Protein AF-A0A0F8Z8B2-F1 (afdb_monomer_lite)

Secondary structure (DSSP, 8-state):
-HHHHHHHHHHHHHHHHHHTSSS-TT--HHHHHTTS-EEEEETTEEEEE---HHHHHHHHHHHHHHHTTPPP---HHHHHHHHHHHHHHSTTTTHHHHHHHHHHHHHHHS-HHHHHHHHHHHHHHHHTT--HHHHHHHHHHHHHTSHHHHHHHHHHHHHHHHHHTHHHH-S------------------PPPP------------PPP-----PPPP--------------------------------PPPTHHHHHHHHHHHHHHHHHHHHHHHHHHHHHHHHHHHHHHHHHS-HHHHHHHHHHHH-SPPP------GGGGS-HHHHHHHHHHHHHSS--HHHHS-GGG-

Organism: NCBI:txid412755

Sequence (352 aa):
VFRNNMTLAGADAFQIAIALAPTPKWVPAALVNSGLVRTARISGKIVIVGLSEGGEEVYQDLIQRRARGEEFQFDPVSKEVFALGFIMGGGMGLGGDIVSSIVTRSRDKMSSEFKRQFDADVARFKEEGFNQSESELRALDEIAQTSEGAEIVKEAVEETKAEVTPLAEEVPAEEVIPVPAEEVTLPAVEPIPEITVEPVEGVVPTEPVIVPEVPEPIVQQPISEPVPNITQQANDDSIVNVVREDAVLAVPEDTVQKLTGLIEQAVPIREVQEGLKHEELVRRSGRASAILQTTEGREAFARSKSALRGELPKADFAPPELQMTDLEIKGLFNQIKDSNLQFFQKLNTAEA

Radius of gyration: 34.29 Å; chains: 1; bounding box: 107×58×94 Å

Foldseek 3Di:
DVVVVLLLLLLVLVVVVQLPDDQDPPDPVVCCVVVQWPFFQDPNGTHIDHQFPLNVVLVVVCVVCVVVVHPDDCDPVSVVSSLVRCLVRVPDDDSVVLLVQLLVQLLVPDDPVLVVQLVVQLVVVVVVPDDNSRSSVVSLVVLCVDPVSVVSSVVSNVVSVVVVVVSRVPPPPPPPPPPPPPVCPPPPPDPDPDPPDDDPPDPDDDPDDPDPDDPDPPPPDPPPDDDPDPDDDDDDPDDDPPVPPPPVPQQPPCLVVLVVVLVVVCVVQVVVQVVQQVVQQSVLSNVLSVLSVPDDDPVSNVVSVVSNDDDGDHRDDDPSVVVDDPVSVVNVLVCLVPDPDDPCVSDPPVVD

Structure (mmCIF, N/CA/C/O backbone):
data_AF-A0A0F8Z8B2-F1
#
_entry.id   AF-A0A0F8Z8B2-F1
#
loop_
_atom_site.group_PDB
_atom_site.id
_atom_site.type_symbol
_atom_site.label_atom_id
_atom_site.label_alt_id
_atom_site.label_comp_id
_atom_site.label_asym_id
_atom_site.label_entity_id
_atom_site.label_seq_id
_atom_site.pdbx_PDB_ins_code
_atom_site.Cartn_x
_atom_site.Cartn_y
_atom_site.Cartn_z
_atom_site.occupancy
_atom_site.B_iso_or_equiv
_atom_site.auth_seq_id
_atom_site.auth_comp_id
_atom_site.auth_asym_id
_atom_site.auth_atom_id
_atom_site.pdbx_PDB_model_num
ATOM 1 N N . VAL A 1 1 ? 15.207 22.295 -18.981 1.00 39.34 1 VAL A N 1
ATOM 2 C CA . VAL A 1 1 ? 14.053 21.495 -18.504 1.00 39.34 1 VAL A CA 1
ATOM 3 C C . VAL A 1 1 ? 14.045 20.109 -19.143 1.00 39.34 1 VAL A C 1
ATOM 5 O O . VAL A 1 1 ? 14.482 19.190 -18.480 1.00 39.34 1 VAL A O 1
ATOM 8 N N . PHE A 1 2 ? 13.724 19.942 -20.435 1.00 34.47 2 PHE A N 1
ATOM 9 C CA . PHE A 1 2 ? 13.677 18.616 -21.094 1.00 34.47 2 PHE A CA 1
ATOM 10 C C . PHE A 1 2 ? 14.973 17.780 -20.985 1.00 34.47 2 PHE A C 1
ATOM 12 O O . PHE A 1 2 ? 14.914 16.618 -20.605 1.00 34.47 2 PHE A O 1
ATOM 19 N N . ARG A 1 3 ? 16.152 18.374 -21.238 1.00 37.94 3 ARG A N 1
ATOM 20 C CA . ARG A 1 3 ? 17.448 17.680 -21.077 1.00 37.94 3 ARG A CA 1
ATOM 21 C C . ARG A 1 3 ? 17.766 17.284 -19.631 1.00 37.94 3 ARG A C 1
ATOM 23 O O . ARG A 1 3 ? 18.375 16.247 -19.448 1.00 37.94 3 ARG A O 1
ATOM 30 N N . ASN A 1 4 ? 17.323 18.059 -18.639 1.00 43.00 4 ASN A N 1
ATOM 31 C CA . ASN A 1 4 ? 17.575 17.768 -17.221 1.00 43.00 4 ASN A CA 1
ATOM 32 C C . ASN A 1 4 ? 16.566 16.749 -16.662 1.00 43.00 4 ASN A C 1
ATOM 34 O O . ASN A 1 4 ? 16.934 15.919 -15.843 1.00 43.00 4 ASN A O 1
ATOM 38 N N . ASN A 1 5 ? 15.323 16.755 -17.161 1.00 41.38 5 ASN A N 1
ATOM 39 C CA . ASN A 1 5 ? 14.326 15.729 -16.839 1.00 41.38 5 ASN A CA 1
ATOM 40 C C . ASN A 1 5 ? 14.682 14.366 -17.463 1.00 41.38 5 ASN A C 1
ATOM 42 O O . ASN A 1 5 ? 14.348 13.326 -16.910 1.00 41.38 5 ASN A O 1
ATOM 46 N N . MET A 1 6 ? 15.397 14.358 -18.593 1.00 41.59 6 MET A N 1
ATOM 47 C CA . MET A 1 6 ? 15.929 13.131 -19.199 1.00 41.59 6 MET A CA 1
ATOM 48 C C . MET A 1 6 ? 17.074 12.506 -18.390 1.00 41.59 6 MET A C 1
ATOM 50 O O . MET A 1 6 ? 17.228 11.288 -18.409 1.00 41.59 6 MET A O 1
ATOM 54 N N . THR A 1 7 ? 17.853 13.311 -17.665 1.00 42.91 7 THR A N 1
ATOM 55 C CA . THR A 1 7 ? 18.922 12.819 -16.786 1.00 42.91 7 THR A CA 1
ATOM 56 C C . THR A 1 7 ? 18.378 12.119 -15.532 1.00 42.91 7 THR A C 1
ATOM 58 O O . THR A 1 7 ? 19.018 11.200 -15.034 1.00 42.91 7 THR A O 1
ATOM 61 N N . LEU A 1 8 ? 17.183 12.506 -15.064 1.00 42.09 8 LEU A N 1
ATOM 62 C CA . LEU A 1 8 ? 16.477 11.893 -13.927 1.00 42.09 8 LEU A CA 1
ATOM 63 C C . LEU A 1 8 ? 15.911 10.507 -14.257 1.00 42.09 8 LEU A C 1
ATOM 65 O O . LEU A 1 8 ? 16.204 9.542 -13.563 1.00 42.09 8 LEU A O 1
ATOM 69 N N . ALA A 1 9 ? 15.227 10.367 -15.398 1.00 40.91 9 ALA A N 1
ATOM 70 C CA . ALA A 1 9 ? 14.634 9.090 -15.812 1.00 40.91 9 ALA A CA 1
ATOM 71 C C . ALA A 1 9 ? 15.668 7.963 -16.047 1.00 40.91 9 ALA A C 1
ATOM 73 O O . ALA A 1 9 ? 15.332 6.780 -16.000 1.00 40.91 9 ALA A O 1
ATOM 74 N N . GLY A 1 10 ? 16.930 8.313 -16.331 1.00 42.34 10 GLY A N 1
ATOM 75 C CA . GLY A 1 10 ? 18.046 7.360 -16.391 1.00 42.34 10 GLY A CA 1
ATOM 76 C C . GLY A 1 10 ? 18.675 7.047 -15.025 1.00 42.34 10 GLY A C 1
ATOM 77 O O . GLY A 1 10 ? 19.296 5.994 -14.872 1.00 42.34 10 GLY A O 1
ATOM 78 N N . ALA A 1 11 ? 18.508 7.933 -14.037 1.00 44.28 11 ALA A N 1
ATOM 79 C CA . ALA A 1 11 ? 19.038 7.781 -12.685 1.00 44.28 11 ALA A CA 1
ATOM 80 C C . ALA A 1 11 ? 18.214 6.785 -11.848 1.00 44.28 11 ALA A C 1
ATOM 82 O O . ALA A 1 11 ? 18.814 5.980 -11.140 1.00 44.28 11 ALA A O 1
ATOM 83 N N . ASP A 1 12 ? 16.887 6.746 -12.003 1.00 36.62 12 ASP A N 1
ATOM 84 C CA . ASP A 1 12 ? 15.986 5.840 -11.262 1.00 36.62 12 ASP A CA 1
ATOM 85 C C . ASP A 1 12 ? 16.367 4.363 -11.374 1.00 36.62 12 ASP A C 1
ATOM 87 O O . ASP A 1 12 ? 16.496 3.638 -10.386 1.00 36.62 12 ASP A O 1
ATOM 91 N N . ALA A 1 13 ? 16.617 3.891 -12.593 1.00 36.50 13 ALA A N 1
ATOM 92 C CA . ALA A 1 13 ? 16.923 2.484 -12.791 1.00 36.50 13 ALA A CA 1
ATOM 93 C C . ALA A 1 13 ? 18.348 2.099 -12.349 1.00 36.50 13 ALA A C 1
ATOM 95 O O . ALA A 1 13 ? 18.618 0.926 -12.087 1.00 36.50 13 ALA A O 1
ATOM 96 N N . PHE A 1 14 ? 19.255 3.074 -12.233 1.00 38.44 14 PHE A N 1
ATOM 97 C CA . PHE A 1 14 ? 20.571 2.884 -11.622 1.00 38.44 14 PHE A CA 1
ATOM 98 C C . PHE A 1 14 ? 20.495 2.900 -10.094 1.00 38.44 14 PHE A C 1
ATOM 100 O O . PHE A 1 14 ? 21.207 2.130 -9.457 1.00 38.44 14 PHE A O 1
ATOM 107 N N . GLN A 1 15 ? 19.620 3.716 -9.501 1.00 40.25 15 GLN A N 1
ATOM 108 C CA . GLN A 1 15 ? 19.412 3.772 -8.052 1.00 40.25 15 GLN A CA 1
ATOM 109 C C . GLN A 1 15 ? 18.825 2.468 -7.503 1.00 40.25 15 GLN A C 1
ATOM 111 O O . GLN A 1 15 ? 19.309 1.978 -6.486 1.00 40.25 15 GLN A O 1
ATOM 116 N N . ILE A 1 16 ? 17.888 1.840 -8.221 1.00 38.22 16 ILE A N 1
ATOM 117 C CA . ILE A 1 16 ? 17.359 0.510 -7.868 1.00 38.22 16 ILE A CA 1
ATOM 118 C C . ILE A 1 16 ? 18.464 -0.563 -7.942 1.00 38.22 16 ILE A C 1
ATOM 120 O O . ILE A 1 16 ? 18.580 -1.403 -7.052 1.00 38.22 16 ILE A O 1
ATOM 124 N N . ALA A 1 17 ? 19.325 -0.518 -8.966 1.00 37.44 17 ALA A N 1
ATOM 125 C CA . ALA A 1 17 ? 20.446 -1.455 -9.115 1.00 37.44 17 ALA A CA 1
ATOM 126 C C . ALA A 1 17 ? 21.550 -1.252 -8.057 1.00 37.44 17 ALA A C 1
ATOM 128 O O . ALA A 1 17 ? 22.222 -2.201 -7.653 1.00 37.44 17 ALA A O 1
ATOM 129 N N . ILE A 1 18 ? 21.733 -0.014 -7.601 1.00 40.66 18 ILE A N 1
ATOM 130 C CA . ILE A 1 18 ? 22.706 0.383 -6.584 1.00 40.66 18 ILE A CA 1
ATOM 131 C C . ILE A 1 18 ? 22.219 0.055 -5.165 1.00 40.66 18 ILE A C 1
ATOM 133 O O . ILE A 1 18 ? 23.016 -0.401 -4.347 1.00 40.66 18 ILE A O 1
ATOM 137 N N . ALA A 1 19 ? 20.926 0.236 -4.881 1.00 44.97 19 ALA A N 1
ATOM 138 C CA . ALA A 1 19 ? 20.317 -0.074 -3.588 1.00 44.97 19 ALA A CA 1
ATOM 139 C C . ALA A 1 19 ? 20.361 -1.578 -3.245 1.00 44.97 19 ALA A C 1
ATOM 141 O O . ALA A 1 19 ? 20.272 -1.943 -2.075 1.00 44.97 19 ALA A O 1
ATOM 142 N N . LEU A 1 20 ? 20.537 -2.447 -4.250 1.00 38.78 20 LEU A N 1
ATOM 143 C CA . LEU A 1 20 ? 20.514 -3.909 -4.114 1.00 38.78 20 LEU A CA 1
ATOM 144 C C . LEU A 1 20 ? 21.893 -4.594 -4.254 1.00 38.78 20 LEU A C 1
ATOM 146 O O . LEU A 1 20 ? 21.977 -5.814 -4.109 1.00 38.78 20 LEU A O 1
ATOM 150 N N . ALA A 1 21 ? 22.983 -3.860 -4.519 1.00 33.84 21 ALA A N 1
ATOM 151 C CA . ALA A 1 21 ? 24.318 -4.440 -4.719 1.00 33.84 21 ALA A CA 1
ATOM 152 C C . ALA A 1 21 ? 25.242 -4.252 -3.492 1.00 33.84 21 ALA A C 1
ATOM 154 O O . ALA A 1 21 ? 25.353 -3.139 -2.975 1.00 33.84 21 ALA A O 1
ATOM 155 N N . PRO A 1 22 ? 25.979 -5.287 -3.033 1.00 36.66 22 PRO A N 1
ATOM 156 C CA . PRO A 1 22 ? 26.975 -5.127 -1.974 1.00 36.66 22 PRO A CA 1
ATOM 157 C C . PRO A 1 22 ? 28.123 -4.218 -2.453 1.00 36.66 22 PRO A C 1
ATOM 159 O O . PRO A 1 22 ? 28.846 -4.567 -3.384 1.00 36.66 22 PRO A O 1
ATOM 162 N N . THR A 1 23 ? 28.217 -3.031 -1.839 1.00 49.66 23 THR A N 1
ATOM 163 C CA . THR A 1 23 ? 29.206 -1.940 -2.023 1.00 49.66 23 THR A CA 1
ATOM 164 C C . THR A 1 23 ? 30.036 -1.975 -3.321 1.00 49.66 23 THR A C 1
ATOM 166 O O . THR A 1 23 ? 31.080 -2.635 -3.392 1.00 49.66 23 THR A O 1
ATOM 169 N N . PRO A 1 24 ? 29.651 -1.198 -4.348 1.00 45.16 24 PRO A N 1
ATOM 170 C CA . PRO A 1 24 ? 30.265 -1.316 -5.658 1.00 45.16 24 PRO A CA 1
ATOM 171 C C . PRO A 1 24 ? 31.474 -0.392 -5.867 1.00 45.16 24 PRO A C 1
ATOM 173 O O . PRO A 1 24 ? 31.347 0.827 -5.909 1.00 45.16 24 PRO A O 1
ATOM 176 N N . LYS A 1 25 ? 32.650 -0.977 -6.142 1.00 45.62 25 LYS A N 1
ATOM 177 C CA . LYS A 1 25 ? 33.818 -0.278 -6.735 1.00 45.62 25 LYS A CA 1
ATOM 178 C C . LYS A 1 25 ? 33.591 0.162 -8.196 1.00 45.62 25 LYS A C 1
ATOM 180 O O . LYS A 1 25 ? 34.511 0.667 -8.827 1.00 45.62 25 LYS A O 1
ATOM 185 N N . TRP A 1 26 ? 32.408 -0.099 -8.751 1.00 48.84 26 TRP A N 1
ATOM 186 C CA . TRP A 1 26 ? 32.103 0.025 -10.178 1.00 48.84 26 TRP A CA 1
ATOM 187 C C . TRP A 1 26 ? 31.235 1.234 -10.537 1.00 48.84 26 TRP A C 1
ATOM 189 O O . TRP A 1 26 ? 30.900 1.381 -11.708 1.00 48.84 26 TRP A O 1
ATOM 199 N N . VAL A 1 27 ? 30.881 2.103 -9.581 1.00 47.56 27 VAL A N 1
ATOM 200 C CA . VAL A 1 27 ? 30.161 3.350 -9.891 1.00 47.56 27 VAL A CA 1
ATOM 201 C C . VAL A 1 27 ? 31.050 4.207 -10.797 1.00 47.56 27 VAL A C 1
ATOM 203 O O . VAL A 1 27 ? 32.129 4.615 -10.361 1.00 47.56 27 VAL A O 1
ATOM 206 N N . PRO A 1 28 ? 30.650 4.480 -12.052 1.00 48.72 28 PRO A N 1
ATOM 207 C CA . PRO A 1 28 ? 31.459 5.287 -12.953 1.00 48.72 28 PRO A CA 1
ATOM 208 C C . PRO A 1 28 ? 31.642 6.692 -12.372 1.00 48.72 28 PRO A C 1
ATOM 210 O O . PRO A 1 28 ? 30.655 7.355 -12.053 1.00 48.72 28 PRO A O 1
ATOM 213 N N . ALA A 1 29 ? 32.886 7.174 -12.279 1.00 50.75 29 ALA A N 1
ATOM 214 C CA . ALA A 1 29 ? 33.207 8.499 -11.729 1.00 50.75 29 ALA A CA 1
ATOM 215 C C . ALA A 1 29 ? 32.424 9.639 -12.414 1.00 50.75 29 ALA A C 1
ATOM 217 O O . ALA A 1 29 ? 32.110 10.643 -11.790 1.00 50.75 29 ALA A O 1
ATOM 218 N N . ALA A 1 30 ? 32.014 9.453 -13.672 1.00 43.81 30 ALA A N 1
ATOM 219 C CA . ALA A 1 30 ? 31.158 10.386 -14.403 1.00 43.81 30 ALA A CA 1
ATOM 220 C C . ALA A 1 30 ? 29.778 10.626 -13.747 1.00 43.81 30 ALA A C 1
ATOM 222 O O . ALA A 1 30 ? 29.244 11.729 -13.839 1.00 43.81 30 ALA A O 1
ATOM 223 N N . LEU A 1 31 ? 29.194 9.638 -13.056 1.00 41.94 31 LEU A N 1
ATOM 224 C CA . LEU A 1 31 ? 27.904 9.788 -12.359 1.00 41.94 31 LEU A CA 1
ATOM 225 C C . LEU A 1 31 ? 28.038 10.538 -11.027 1.00 41.94 31 LEU A C 1
ATOM 227 O O . LEU A 1 31 ? 27.142 11.292 -10.649 1.00 41.94 31 LEU A O 1
ATOM 231 N N . VAL A 1 32 ? 29.184 10.381 -10.362 1.00 50.72 32 VAL A N 1
ATOM 232 C CA . VAL A 1 32 ? 29.548 11.157 -9.167 1.00 50.72 32 VAL A CA 1
ATOM 233 C C . VAL A 1 32 ? 29.869 12.603 -9.565 1.00 50.72 32 VAL A C 1
ATOM 235 O O . VAL A 1 32 ? 29.299 13.544 -9.019 1.00 50.72 32 VAL A O 1
ATOM 238 N N . ASN A 1 33 ? 30.678 12.783 -10.613 1.00 49.81 33 ASN A N 1
ATOM 239 C CA . ASN A 1 33 ? 31.105 14.093 -11.114 1.00 49.81 33 ASN A CA 1
ATOM 240 C C . ASN A 1 33 ? 29.973 14.901 -11.772 1.00 49.81 33 ASN A C 1
ATOM 242 O O . ASN A 1 33 ? 30.035 16.126 -11.808 1.00 49.81 33 ASN A O 1
ATOM 246 N N . SER A 1 34 ? 28.927 14.241 -12.280 1.00 42.28 34 SER A N 1
ATOM 247 C CA . SER A 1 34 ? 27.726 14.905 -12.815 1.00 42.28 34 SER A CA 1
ATOM 248 C C . SER A 1 34 ? 26.706 15.294 -11.736 1.00 42.28 34 SER A C 1
ATOM 250 O O . SER A 1 34 ? 25.708 15.943 -12.049 1.00 42.28 34 SER A O 1
ATOM 252 N N . GLY A 1 35 ? 26.945 14.925 -10.471 1.00 44.03 35 GLY A N 1
ATOM 253 C CA . GLY A 1 35 ? 26.078 15.254 -9.337 1.00 44.03 35 GLY A CA 1
ATOM 254 C C . GLY A 1 35 ? 24.772 14.454 -9.266 1.00 44.03 35 GLY A C 1
ATOM 255 O O . GLY A 1 35 ? 23.918 14.786 -8.448 1.00 44.03 35 GLY A O 1
ATOM 256 N N . LEU A 1 36 ? 24.611 13.421 -10.101 1.00 41.78 36 LEU A N 1
ATOM 257 C CA . LEU A 1 36 ? 23.424 12.551 -10.143 1.00 41.78 36 LEU A CA 1
ATOM 258 C C . LEU A 1 36 ? 23.423 11.491 -9.041 1.00 41.78 36 LEU A C 1
ATOM 260 O O . LEU A 1 36 ? 22.372 10.977 -8.668 1.00 41.78 36 LEU A O 1
ATOM 264 N N . VAL A 1 37 ? 24.608 11.148 -8.543 1.00 45.78 37 VAL A N 1
ATOM 265 C CA . VAL A 1 37 ? 24.806 10.133 -7.517 1.00 45.78 37 VAL A CA 1
ATOM 266 C C . VAL A 1 37 ? 25.755 10.708 -6.476 1.00 45.78 37 VAL A C 1
ATOM 268 O O . VAL A 1 37 ? 26.903 11.015 -6.792 1.00 45.78 37 VAL A O 1
ATOM 271 N N . ARG A 1 38 ? 25.299 10.859 -5.228 1.00 51.34 38 ARG A N 1
ATOM 272 C CA . ARG A 1 38 ? 26.185 11.237 -4.120 1.00 51.34 38 ARG A CA 1
ATOM 273 C C . ARG A 1 38 ? 26.551 10.000 -3.321 1.00 51.34 38 ARG A C 1
ATOM 275 O O . ARG A 1 38 ? 25.686 9.312 -2.790 1.00 51.34 38 ARG A O 1
ATOM 282 N N . THR A 1 39 ? 27.841 9.712 -3.227 1.00 43.94 39 THR A N 1
ATOM 283 C CA . THR A 1 39 ? 28.352 8.678 -2.330 1.00 43.94 39 THR A CA 1
ATOM 284 C C . THR A 1 39 ? 28.630 9.311 -0.971 1.00 43.94 39 THR A C 1
ATOM 286 O O . THR A 1 39 ? 29.563 10.099 -0.841 1.00 43.94 39 THR A O 1
ATOM 289 N N . ALA A 1 40 ? 27.823 8.991 0.034 1.00 45.28 40 ALA A N 1
ATOM 290 C CA . ALA A 1 40 ? 28.058 9.391 1.414 1.00 45.28 40 ALA A CA 1
ATOM 291 C C . ALA A 1 40 ? 28.730 8.233 2.154 1.00 45.28 40 ALA A C 1
ATOM 293 O O . ALA A 1 40 ? 28.274 7.091 2.091 1.00 45.28 40 ALA A O 1
ATOM 294 N N . ARG A 1 41 ? 29.835 8.491 2.853 1.00 40.88 41 ARG A N 1
ATOM 295 C CA . ARG A 1 41 ? 30.492 7.457 3.655 1.00 40.88 41 ARG A CA 1
ATOM 296 C C . ARG A 1 41 ? 29.982 7.536 5.088 1.00 40.88 41 ARG A C 1
ATOM 298 O O . ARG A 1 41 ? 30.458 8.353 5.860 1.00 40.88 41 ARG A O 1
ATOM 305 N N . ILE A 1 42 ? 29.049 6.662 5.447 1.00 39.47 42 ILE A N 1
ATOM 306 C CA . ILE A 1 42 ? 28.466 6.614 6.792 1.00 39.47 42 ILE A CA 1
ATOM 307 C C . ILE A 1 42 ? 29.091 5.435 7.550 1.00 39.47 42 ILE A C 1
ATOM 309 O O . ILE A 1 42 ? 29.044 4.292 7.089 1.00 39.47 42 ILE A O 1
ATOM 313 N N . SER A 1 43 ? 29.729 5.700 8.697 1.00 33.62 43 SER A N 1
ATOM 314 C CA . SER A 1 43 ? 30.374 4.679 9.550 1.00 33.62 43 SER A CA 1
ATOM 315 C C . SER A 1 43 ? 31.346 3.747 8.804 1.00 33.62 43 SER A C 1
ATOM 317 O O . SER A 1 43 ? 31.341 2.526 8.967 1.00 33.62 43 SER A O 1
ATOM 319 N N . GLY A 1 44 ? 32.183 4.313 7.929 1.00 36.72 44 GLY A N 1
ATOM 320 C CA . GLY A 1 44 ? 33.208 3.572 7.185 1.00 36.72 44 GLY A CA 1
ATOM 321 C C . GLY A 1 44 ? 32.697 2.789 5.969 1.00 36.72 44 GLY A C 1
ATOM 322 O O . GLY A 1 44 ? 33.523 2.362 5.154 1.00 36.72 44 GLY A O 1
ATOM 323 N N . LYS A 1 45 ? 31.375 2.679 5.783 1.00 35.38 45 LYS A N 1
ATOM 324 C CA . LYS A 1 45 ? 30.729 2.075 4.610 1.00 35.38 45 LYS A CA 1
ATOM 325 C C . LYS A 1 45 ? 30.339 3.166 3.610 1.00 35.38 45 LYS A C 1
ATOM 327 O O . LYS A 1 45 ? 29.813 4.204 3.992 1.00 35.38 45 LYS A O 1
ATOM 332 N N . ILE A 1 46 ? 30.642 2.951 2.330 1.00 40.12 46 ILE A N 1
ATOM 333 C CA . ILE A 1 46 ? 30.255 3.866 1.248 1.00 40.12 46 ILE A CA 1
ATOM 334 C C . ILE A 1 46 ? 28.805 3.551 0.888 1.00 40.12 46 ILE A C 1
ATOM 336 O O . ILE A 1 46 ? 28.513 2.450 0.425 1.00 40.12 46 ILE A O 1
ATOM 340 N N . VAL A 1 47 ? 27.912 4.500 1.137 1.00 41.75 47 VAL A N 1
ATOM 341 C CA . VAL A 1 47 ? 26.487 4.422 0.828 1.00 41.75 47 VAL A CA 1
ATOM 342 C C . VAL A 1 47 ? 26.213 5.350 -0.339 1.00 41.75 47 VAL A C 1
ATOM 344 O O . VAL A 1 47 ? 26.746 6.456 -0.418 1.00 41.75 47 VAL A O 1
ATOM 347 N N . ILE A 1 48 ? 25.396 4.891 -1.271 1.00 43.81 48 ILE A N 1
ATOM 348 C CA . ILE A 1 48 ? 25.019 5.689 -2.422 1.00 43.81 48 ILE A CA 1
ATOM 349 C C . ILE A 1 48 ? 23.645 6.286 -2.145 1.00 43.81 48 ILE A C 1
ATOM 351 O O . ILE A 1 48 ? 22.665 5.556 -2.032 1.00 43.81 48 ILE A O 1
ATOM 355 N N . VAL A 1 49 ? 23.584 7.607 -2.007 1.00 49.72 49 VAL A N 1
ATOM 356 C CA . VAL A 1 49 ? 22.341 8.349 -1.805 1.00 49.72 49 VAL A CA 1
ATOM 357 C C . VAL A 1 49 ? 21.783 8.685 -3.188 1.00 49.72 49 VAL A C 1
ATOM 359 O O . VAL A 1 49 ? 22.253 9.610 -3.856 1.00 49.72 49 VAL A O 1
ATOM 362 N N . GLY A 1 50 ? 20.834 7.868 -3.642 1.00 42.59 50 GLY A N 1
ATOM 363 C CA . GLY A 1 50 ? 19.962 8.176 -4.774 1.00 42.59 50 GLY A CA 1
ATOM 364 C C . GLY A 1 50 ? 18.809 9.085 -4.344 1.00 42.59 50 GLY A C 1
ATOM 365 O O . GLY A 1 50 ? 18.400 9.045 -3.184 1.00 42.59 50 GLY A O 1
ATOM 366 N N . LEU A 1 51 ? 18.311 9.913 -5.264 1.00 44.59 51 LEU A N 1
ATOM 367 C CA . LEU A 1 51 ? 17.074 10.679 -5.096 1.00 44.59 51 LEU A CA 1
ATOM 368 C C . LEU A 1 51 ? 15.915 9.693 -4.904 1.00 44.59 51 LEU A C 1
ATOM 370 O O . LEU A 1 51 ? 15.431 9.131 -5.873 1.00 44.59 51 LEU A O 1
ATOM 374 N N . SER A 1 52 ? 15.476 9.476 -3.665 1.00 52.97 52 SER A N 1
ATOM 375 C CA . SER A 1 52 ? 14.238 8.735 -3.404 1.00 52.97 52 SER A CA 1
ATOM 376 C C . SER A 1 52 ? 13.042 9.415 -4.096 1.00 52.97 52 SER A C 1
ATOM 378 O O . SER A 1 52 ? 13.154 10.561 -4.528 1.00 52.97 52 SER A O 1
ATOM 380 N N . GLU A 1 53 ? 11.885 8.755 -4.186 1.00 51.69 53 GLU A N 1
ATOM 381 C CA . GLU A 1 53 ? 10.708 9.269 -4.918 1.00 51.69 53 GLU A CA 1
ATOM 382 C C . GLU A 1 53 ? 10.301 10.713 -4.523 1.00 51.69 53 GLU A C 1
ATOM 384 O O . GLU A 1 53 ? 9.991 11.515 -5.398 1.00 51.69 53 GLU A O 1
ATOM 389 N N . GLY A 1 54 ? 10.412 11.133 -3.252 1.00 47.19 54 GLY A N 1
ATOM 390 C CA . GLY A 1 54 ? 10.214 12.562 -2.894 1.00 47.19 54 GLY A CA 1
ATOM 391 C C . GLY A 1 54 ? 11.461 13.449 -3.016 1.00 47.19 54 GLY A C 1
ATOM 392 O O . GLY A 1 54 ? 11.359 14.673 -2.988 1.00 47.19 54 GLY A O 1
ATOM 393 N N . GLY A 1 55 ? 12.643 12.870 -3.223 1.00 49.00 55 GLY A N 1
ATOM 394 C CA . GLY A 1 55 ? 13.813 13.573 -3.749 1.00 49.00 55 GLY A CA 1
ATOM 395 C C . GLY A 1 55 ? 13.631 13.986 -5.211 1.00 49.00 55 GLY A C 1
ATOM 396 O O . GLY A 1 55 ? 14.034 15.091 -5.578 1.00 49.00 55 GLY A O 1
ATOM 397 N N . GLU A 1 56 ? 12.979 13.158 -6.031 1.00 51.00 56 GLU A N 1
ATOM 398 C CA . GLU A 1 56 ? 12.619 13.528 -7.402 1.00 51.00 56 GLU A CA 1
ATOM 399 C C . GLU A 1 56 ? 11.626 14.689 -7.443 1.00 51.00 56 GLU A C 1
ATOM 401 O O . GLU A 1 56 ? 11.844 15.620 -8.213 1.00 51.00 56 GLU A O 1
ATOM 406 N N . GLU A 1 57 ? 10.588 14.702 -6.604 1.00 54.03 57 GLU A N 1
ATOM 407 C CA . GLU A 1 57 ? 9.614 15.807 -6.583 1.00 54.03 57 GLU A CA 1
ATOM 408 C C . GLU A 1 57 ? 10.259 17.141 -6.186 1.00 54.03 57 GLU A C 1
ATOM 410 O O . GLU A 1 57 ? 10.044 18.172 -6.827 1.00 54.03 57 GLU A O 1
ATOM 415 N N . VAL A 1 58 ? 11.141 17.115 -5.188 1.00 51.69 58 VAL A N 1
ATOM 416 C CA . VAL A 1 58 ? 11.875 18.299 -4.721 1.00 51.69 58 VAL A CA 1
ATOM 417 C C . VAL A 1 58 ? 12.915 18.762 -5.738 1.00 51.69 58 VAL A C 1
ATOM 419 O O . VAL A 1 58 ? 13.124 19.963 -5.926 1.00 51.69 58 VAL A O 1
ATOM 422 N N . TYR A 1 59 ? 13.542 17.832 -6.454 1.00 53.81 59 TYR A N 1
ATOM 423 C CA . TYR A 1 59 ? 14.450 18.160 -7.547 1.00 53.81 59 TYR A CA 1
ATOM 424 C C . TYR A 1 59 ? 13.699 18.670 -8.791 1.00 53.81 59 TYR A C 1
ATOM 426 O O . TYR A 1 59 ? 14.177 19.576 -9.481 1.00 53.81 59 TYR A O 1
ATOM 434 N N . GLN A 1 60 ? 12.496 18.160 -9.059 1.00 58.41 60 GLN A N 1
ATOM 435 C CA . GLN A 1 60 ? 11.609 18.672 -10.101 1.00 58.41 60 GLN A CA 1
ATOM 436 C C . GLN A 1 60 ? 11.130 20.092 -9.770 1.00 58.41 60 GLN A C 1
ATOM 438 O O . GLN A 1 60 ? 11.178 20.949 -10.656 1.00 58.41 60 GLN A O 1
ATOM 443 N N . ASP A 1 61 ? 10.756 20.384 -8.521 1.00 57.50 61 ASP A N 1
ATOM 444 C CA . ASP A 1 61 ? 10.422 21.747 -8.080 1.00 57.50 61 ASP A CA 1
ATOM 445 C C . ASP A 1 61 ? 11.644 22.680 -8.174 1.00 57.50 61 ASP A C 1
ATOM 447 O O . ASP A 1 61 ? 11.560 23.774 -8.735 1.00 57.50 61 ASP A O 1
ATOM 451 N N . LEU A 1 62 ? 12.833 22.213 -7.771 1.00 53.84 62 LEU A N 1
ATOM 452 C CA . LEU A 1 62 ? 14.100 22.941 -7.931 1.00 53.84 62 LEU A CA 1
ATOM 453 C C . LEU A 1 62 ? 14.375 23.319 -9.394 1.00 53.84 62 LEU A C 1
ATOM 455 O O . LEU A 1 62 ? 14.757 24.457 -9.685 1.00 53.84 62 LEU A O 1
ATOM 459 N N . ILE A 1 63 ? 14.174 22.392 -10.336 1.00 52.19 63 ILE A N 1
ATOM 460 C CA . ILE A 1 63 ? 14.344 22.661 -11.771 1.00 52.19 63 ILE A CA 1
ATOM 461 C C . ILE A 1 63 ? 13.290 23.652 -12.275 1.00 52.19 63 ILE A C 1
ATOM 463 O O . ILE A 1 63 ? 13.624 24.518 -13.090 1.00 52.19 63 ILE A O 1
ATOM 467 N N . GLN A 1 64 ? 12.040 23.547 -11.818 1.00 62.34 64 GLN A N 1
ATOM 468 C CA . GLN A 1 64 ? 10.953 24.440 -12.224 1.00 62.34 64 GLN A CA 1
ATOM 469 C C . GLN A 1 64 ? 11.171 25.870 -11.719 1.00 62.34 64 GLN A C 1
ATOM 471 O O . GLN A 1 64 ? 11.089 26.809 -12.513 1.00 62.34 64 GLN A O 1
ATOM 476 N N . ARG A 1 65 ? 11.547 26.045 -10.448 1.00 65.56 65 ARG A N 1
ATOM 477 C CA . ARG A 1 65 ? 11.898 27.350 -9.860 1.00 65.56 65 ARG A CA 1
ATOM 478 C C . ARG A 1 65 ? 13.097 27.974 -10.560 1.00 65.56 65 ARG A C 1
ATOM 480 O O . ARG A 1 65 ? 13.031 29.116 -11.011 1.00 65.56 65 ARG A O 1
ATOM 487 N N . ARG A 1 66 ? 14.148 27.185 -10.806 1.00 50.09 66 ARG A N 1
ATOM 488 C CA . ARG A 1 66 ? 15.320 27.643 -11.566 1.00 50.09 66 ARG A CA 1
ATOM 489 C C . ARG A 1 66 ? 14.970 28.047 -12.999 1.00 50.09 66 ARG A C 1
ATOM 491 O O . ARG A 1 66 ? 15.548 28.997 -13.519 1.00 50.09 66 ARG A O 1
ATOM 498 N N . ALA A 1 67 ? 14.022 27.365 -13.643 1.00 58.91 67 ALA A N 1
ATOM 499 C CA . ALA A 1 67 ? 13.535 27.736 -14.972 1.00 58.91 67 ALA A CA 1
ATOM 500 C C . ALA A 1 67 ? 12.705 29.034 -14.970 1.00 58.91 67 ALA A C 1
ATOM 502 O O . ALA A 1 67 ? 12.671 29.720 -15.990 1.00 58.91 67 ALA A O 1
ATOM 503 N N . ARG A 1 68 ? 12.083 29.392 -13.838 1.00 80.50 68 ARG A N 1
ATOM 504 C CA . ARG A 1 68 ? 11.401 30.681 -13.617 1.00 80.50 68 ARG A CA 1
ATOM 505 C C . ARG A 1 68 ? 12.336 31.800 -13.134 1.00 80.50 68 ARG A C 1
ATOM 507 O O . ARG A 1 68 ? 11.887 32.930 -12.983 1.00 80.50 68 ARG A O 1
ATOM 514 N N . GLY A 1 69 ? 13.625 31.514 -12.930 1.00 77.19 69 GLY A N 1
ATOM 515 C CA . GLY A 1 69 ? 14.584 32.472 -12.367 1.00 77.19 69 GLY A CA 1
ATOM 516 C C . GLY A 1 69 ? 14.400 32.713 -10.865 1.00 77.19 69 GLY A C 1
ATOM 517 O O . GLY A 1 69 ? 14.922 33.690 -10.337 1.00 77.19 69 GLY A O 1
ATOM 518 N N . GLU A 1 70 ? 13.663 31.838 -10.183 1.00 78.19 70 GLU A N 1
ATOM 519 C CA . GLU A 1 70 ? 13.479 31.864 -8.735 1.00 78.19 70 GLU A CA 1
ATOM 520 C C . GLU A 1 70 ? 14.670 31.161 -8.067 1.00 78.19 70 GLU A C 1
ATOM 522 O O . GLU A 1 70 ? 15.093 30.081 -8.497 1.00 78.19 70 GLU A O 1
ATOM 527 N N . GLU A 1 71 ? 15.224 31.762 -7.011 1.00 52.41 71 GLU A N 1
ATOM 528 C CA . GLU A 1 71 ? 16.212 31.078 -6.177 1.00 52.41 71 GLU A CA 1
ATOM 529 C C . GLU A 1 71 ? 15.551 29.903 -5.460 1.00 52.41 71 GLU A C 1
ATOM 531 O O . GLU A 1 71 ? 14.468 30.022 -4.882 1.00 52.41 71 GLU A O 1
ATOM 536 N N . PHE A 1 72 ? 16.216 28.750 -5.507 1.00 51.28 72 PHE A N 1
ATOM 537 C CA . PHE A 1 72 ? 15.760 27.578 -4.784 1.00 51.28 72 PHE A CA 1
ATOM 538 C C . PHE A 1 72 ? 15.790 27.861 -3.284 1.00 51.28 72 PHE A C 1
ATOM 540 O O . PHE A 1 72 ? 16.853 28.082 -2.703 1.00 51.28 72 PHE A O 1
ATOM 547 N N . GLN A 1 73 ? 14.618 27.822 -2.662 1.00 50.19 73 GLN A N 1
ATOM 548 C CA . GLN A 1 73 ? 14.486 27.853 -1.218 1.00 50.19 73 GLN A CA 1
ATOM 549 C C . GLN A 1 73 ? 13.998 26.489 -0.767 1.00 50.19 73 GLN A C 1
ATOM 551 O O . GLN A 1 73 ? 12.964 26.014 -1.228 1.00 50.19 73 GLN A O 1
ATOM 556 N N . PHE A 1 74 ? 14.749 25.876 0.146 1.00 46.47 74 PHE A N 1
ATOM 557 C CA . PHE A 1 74 ? 14.328 24.663 0.836 1.00 46.47 74 PHE A CA 1
ATOM 558 C C . PHE A 1 74 ? 13.245 25.032 1.855 1.00 46.47 74 PHE A C 1
ATOM 560 O O . PHE A 1 74 ? 13.497 25.163 3.062 1.00 46.47 74 PHE A O 1
ATOM 567 N N . ASP A 1 75 ? 12.062 25.332 1.328 1.00 51.78 75 ASP A N 1
ATOM 568 C CA . ASP A 1 75 ? 10.903 25.770 2.087 1.00 51.78 75 ASP A CA 1
ATOM 569 C C . ASP A 1 75 ? 10.314 24.608 2.912 1.00 51.78 75 ASP A C 1
ATOM 571 O O . ASP A 1 75 ? 10.671 23.444 2.699 1.00 51.78 75 ASP A O 1
ATOM 575 N N . PRO A 1 76 ? 9.492 24.902 3.937 1.00 50.88 76 PRO A N 1
ATOM 576 C CA . PRO A 1 76 ? 8.962 23.873 4.832 1.00 50.88 76 PRO A CA 1
ATOM 577 C C . PRO A 1 76 ? 8.240 22.734 4.099 1.00 50.88 76 PRO A C 1
ATOM 579 O O . PRO A 1 76 ? 8.409 21.581 4.475 1.00 50.88 76 PRO A O 1
ATOM 582 N N . VAL A 1 77 ? 7.538 23.044 3.006 1.00 46.78 77 VAL A N 1
ATOM 583 C CA . VAL A 1 77 ? 6.807 22.061 2.192 1.00 46.78 77 VAL A CA 1
ATOM 584 C C . VAL A 1 77 ? 7.773 21.153 1.425 1.00 46.78 77 VAL A C 1
ATOM 586 O O . VAL A 1 77 ? 7.618 19.938 1.442 1.00 46.78 77 VAL A O 1
ATOM 589 N N . SER A 1 78 ? 8.830 21.705 0.822 1.00 46.78 78 SER A N 1
ATOM 590 C CA . SER A 1 78 ? 9.862 20.915 0.131 1.00 46.78 78 SER A CA 1
ATOM 591 C C . SER A 1 78 ? 10.622 19.994 1.090 1.00 46.78 78 SER A C 1
ATOM 593 O O . SER A 1 78 ? 11.000 18.885 0.723 1.00 46.78 78 SER A O 1
ATOM 595 N N . LYS A 1 79 ? 10.837 20.433 2.336 1.00 53.00 79 LYS A N 1
ATOM 596 C CA . LYS A 1 79 ? 11.448 19.612 3.395 1.00 53.00 79 LYS A CA 1
ATOM 597 C C . LYS A 1 79 ? 10.546 18.463 3.821 1.00 53.00 79 LYS A C 1
ATOM 599 O O . LYS A 1 79 ? 11.045 17.368 4.050 1.00 53.00 79 LYS A O 1
ATOM 604 N N . GLU A 1 80 ? 9.247 18.716 3.915 1.00 47.94 80 GLU A N 1
ATOM 605 C CA . GLU A 1 80 ? 8.245 17.718 4.274 1.00 47.94 80 GLU A CA 1
ATOM 606 C C . GLU A 1 80 ? 8.087 16.669 3.171 1.00 47.94 80 GLU A C 1
ATOM 608 O O . GLU A 1 80 ? 8.166 15.484 3.464 1.00 47.94 80 GLU A O 1
ATOM 613 N N . VAL A 1 81 ? 8.002 17.078 1.900 1.00 48.44 81 VAL A N 1
ATOM 614 C CA . VAL A 1 81 ? 7.941 16.167 0.740 1.00 48.44 81 VAL A CA 1
ATOM 615 C C . VAL A 1 81 ? 9.237 15.366 0.577 1.00 48.44 81 VAL A C 1
ATOM 617 O O . VAL A 1 81 ? 9.190 14.160 0.339 1.00 48.44 81 VAL A O 1
ATOM 620 N N . PHE A 1 82 ? 10.403 15.992 0.778 1.00 50.03 82 PHE A N 1
ATOM 621 C CA . PHE A 1 82 ? 11.685 15.281 0.798 1.00 50.03 82 PHE A CA 1
ATOM 622 C C . PHE A 1 82 ? 11.731 14.240 1.921 1.00 50.03 82 PHE A C 1
ATOM 624 O O . PHE A 1 82 ? 12.144 13.107 1.692 1.00 50.03 82 PHE A O 1
ATOM 631 N N . ALA A 1 83 ? 11.300 14.612 3.131 1.00 51.44 83 ALA A N 1
ATOM 632 C CA . ALA A 1 83 ? 11.274 13.722 4.284 1.00 51.44 83 ALA A CA 1
ATOM 633 C C . ALA A 1 83 ? 10.278 12.574 4.081 1.00 51.44 83 ALA A C 1
ATOM 635 O O . ALA A 1 83 ? 10.660 11.422 4.257 1.00 51.44 83 ALA A O 1
ATOM 636 N N . LEU A 1 84 ? 9.053 12.853 3.624 1.00 45.25 84 LEU A N 1
ATOM 637 C CA . LEU A 1 84 ? 8.060 11.831 3.285 1.00 45.25 84 LEU A CA 1
ATOM 638 C C . LEU A 1 84 ? 8.592 10.889 2.204 1.00 45.25 84 LEU A C 1
ATOM 640 O O . LEU A 1 84 ? 8.501 9.676 2.338 1.00 45.25 84 LEU A O 1
ATOM 644 N N . GLY A 1 85 ? 9.215 11.436 1.162 1.00 43.81 85 GLY A N 1
ATOM 645 C CA . GLY A 1 85 ? 9.824 10.657 0.094 1.00 43.81 85 GLY A CA 1
ATOM 646 C C . GLY A 1 85 ? 11.038 9.849 0.516 1.00 43.81 85 GLY A C 1
ATOM 647 O O . GLY A 1 85 ? 11.317 8.808 -0.067 1.00 43.81 85 GLY A O 1
ATOM 648 N N . PHE A 1 86 ? 11.792 10.309 1.507 1.00 48.31 86 PHE A N 1
ATOM 649 C CA . PHE A 1 86 ? 12.891 9.553 2.099 1.00 48.31 86 PHE A CA 1
ATOM 650 C C . PHE A 1 86 ? 12.367 8.429 3.002 1.00 48.31 86 PHE A C 1
ATOM 652 O O . PHE A 1 86 ? 12.908 7.327 2.993 1.00 48.31 86 PHE A O 1
ATOM 659 N N . ILE A 1 87 ? 11.276 8.685 3.725 1.00 46.81 87 ILE A N 1
ATOM 660 C CA . ILE A 1 87 ? 10.578 7.714 4.574 1.00 46.81 87 ILE A CA 1
ATOM 661 C C . ILE A 1 87 ? 9.902 6.627 3.723 1.00 46.81 87 ILE A C 1
ATOM 663 O O . ILE A 1 87 ? 9.999 5.451 4.058 1.00 46.81 87 ILE A O 1
ATOM 667 N N . MET A 1 88 ? 9.262 7.001 2.610 1.00 45.41 88 MET A N 1
ATOM 668 C CA . MET A 1 88 ? 8.530 6.077 1.735 1.00 45.41 88 MET A CA 1
ATOM 669 C C . MET A 1 88 ? 9.423 5.410 0.677 1.00 45.41 88 MET A C 1
ATOM 671 O O . MET A 1 88 ? 9.281 4.216 0.430 1.00 45.41 88 MET A O 1
ATOM 675 N N . GLY A 1 89 ? 10.367 6.143 0.078 1.00 40.94 89 GLY A N 1
ATOM 676 C CA . GLY A 1 89 ? 11.256 5.634 -0.978 1.00 40.94 89 GLY A CA 1
ATOM 677 C C . GLY A 1 89 ? 12.574 5.034 -0.471 1.00 40.94 89 GLY A C 1
ATOM 678 O O . GLY A 1 89 ? 13.276 4.347 -1.213 1.00 40.94 89 GLY A O 1
ATOM 679 N N . GLY A 1 90 ? 12.930 5.260 0.795 1.00 44.12 90 GLY A N 1
ATOM 680 C CA . GLY A 1 90 ? 14.096 4.665 1.448 1.00 44.12 90 GLY A CA 1
ATOM 681 C C . GLY A 1 90 ? 13.823 3.235 1.905 1.00 44.12 90 GLY A C 1
ATOM 682 O O . GLY A 1 90 ? 13.726 2.981 3.105 1.00 44.12 90 GLY A O 1
ATOM 683 N N . GLY A 1 91 ? 13.703 2.304 0.955 1.00 40.25 91 GLY A N 1
ATOM 684 C CA . GLY A 1 91 ? 13.436 0.889 1.216 1.00 40.25 91 GLY A CA 1
ATOM 685 C C . GLY A 1 91 ? 14.236 0.307 2.394 1.00 40.25 91 GLY A C 1
ATOM 686 O O . GLY A 1 91 ? 15.461 0.397 2.439 1.00 40.25 91 GLY A O 1
ATOM 687 N N . MET A 1 92 ? 13.501 -0.274 3.348 1.00 46.31 92 MET A N 1
ATOM 688 C CA . MET A 1 92 ? 13.859 -1.333 4.313 1.00 46.31 92 MET A CA 1
ATOM 689 C C . MET A 1 92 ? 15.198 -1.307 5.087 1.00 46.31 92 MET A C 1
ATOM 691 O O . MET A 1 92 ? 15.493 -2.283 5.773 1.00 46.31 92 MET A O 1
ATOM 695 N N . GLY A 1 93 ? 15.991 -0.233 5.079 1.00 45.78 93 GLY A N 1
ATOM 696 C CA . GLY A 1 93 ? 17.244 -0.234 5.852 1.00 45.78 93 GLY A CA 1
ATOM 697 C C . GLY A 1 93 ? 17.792 1.103 6.332 1.00 45.78 93 GLY A C 1
ATOM 698 O O . GLY A 1 93 ? 18.572 1.102 7.271 1.00 45.78 93 GLY A O 1
ATOM 699 N N . LEU A 1 94 ? 17.414 2.233 5.727 1.00 54.41 94 LEU A N 1
ATOM 700 C CA . LEU A 1 94 ? 17.925 3.553 6.141 1.00 54.41 94 LEU A CA 1
ATOM 701 C C . LEU A 1 94 ? 16.810 4.536 6.516 1.00 54.41 94 LEU A C 1
ATOM 703 O O . LEU A 1 94 ? 16.979 5.311 7.454 1.00 54.41 94 LEU A O 1
ATOM 707 N N . GLY A 1 95 ? 15.651 4.481 5.846 1.00 57.50 95 GLY A N 1
ATOM 708 C CA . GLY A 1 95 ? 14.486 5.291 6.225 1.00 57.50 95 GLY A CA 1
ATOM 709 C C . GLY A 1 95 ? 13.906 4.884 7.584 1.00 57.50 95 GLY A C 1
ATOM 710 O O . GLY A 1 95 ? 13.553 5.742 8.392 1.00 57.50 95 GLY A O 1
ATOM 711 N N . GLY A 1 96 ? 13.899 3.577 7.877 1.00 67.81 96 GLY A N 1
ATOM 712 C CA . GLY A 1 96 ? 13.420 3.034 9.152 1.00 67.81 96 GLY A CA 1
ATOM 713 C C . GLY A 1 96 ? 14.231 3.504 10.365 1.00 67.81 96 GLY A C 1
ATOM 714 O O . GLY A 1 96 ? 13.653 3.794 11.412 1.00 67.81 96 GLY A O 1
ATOM 715 N N . ASP A 1 97 ? 15.548 3.659 10.219 1.00 75.56 97 ASP A N 1
ATOM 716 C CA . ASP A 1 97 ? 16.428 4.113 11.303 1.00 75.56 97 ASP A CA 1
ATOM 717 C C . ASP A 1 97 ? 16.182 5.588 11.654 1.00 75.56 97 ASP A C 1
ATOM 719 O O . ASP A 1 97 ? 16.136 5.948 12.827 1.00 75.56 97 ASP A O 1
ATOM 723 N N . ILE A 1 98 ? 15.946 6.449 10.656 1.00 78.25 98 ILE A N 1
ATOM 724 C CA . ILE A 1 98 ? 15.625 7.865 10.904 1.00 78.25 98 ILE A CA 1
ATOM 725 C C . ILE A 1 98 ? 14.262 7.994 11.588 1.00 78.25 98 ILE A C 1
ATOM 727 O O . ILE A 1 98 ? 14.143 8.705 12.584 1.00 78.25 98 ILE A O 1
ATOM 731 N N . VAL A 1 99 ? 13.244 7.287 11.090 1.00 80.69 99 VAL A N 1
ATOM 732 C CA . VAL A 1 99 ? 11.896 7.326 11.677 1.00 80.69 99 VAL A CA 1
ATOM 733 C C . VAL A 1 99 ? 11.904 6.792 13.105 1.00 80.69 99 VAL A C 1
ATOM 735 O O . VAL A 1 99 ? 11.412 7.464 14.009 1.00 80.69 99 VAL A O 1
ATOM 738 N N . SER A 1 100 ? 12.504 5.622 13.332 1.00 85.06 100 SER A N 1
ATOM 739 C CA . SER A 1 100 ? 12.612 5.041 14.676 1.00 85.06 100 SER A CA 1
ATOM 740 C C . SER A 1 100 ? 13.423 5.927 15.622 1.00 85.06 100 SER A C 1
ATOM 742 O O . SER A 1 100 ? 13.078 6.025 16.801 1.00 85.06 100 SER A O 1
ATOM 744 N N . SER A 1 101 ? 14.441 6.635 15.124 1.00 88.81 101 SER A N 1
ATOM 745 C CA . SER A 1 101 ? 15.202 7.609 15.908 1.00 88.81 101 SER A CA 1
ATOM 746 C C . SER A 1 101 ? 14.353 8.815 16.312 1.00 88.81 101 SER A C 1
ATOM 748 O O . SER A 1 101 ? 14.346 9.188 17.487 1.00 88.81 101 SER A O 1
ATOM 750 N N . ILE A 1 102 ? 13.554 9.370 15.391 1.00 90.88 102 ILE A N 1
ATOM 751 C CA . ILE A 1 102 ? 12.614 10.458 15.702 1.00 90.88 102 ILE A CA 1
ATOM 752 C C . ILE A 1 102 ? 11.588 9.992 16.739 1.00 90.88 102 ILE A C 1
ATOM 754 O O . ILE A 1 102 ? 11.357 10.699 17.722 1.00 90.88 102 ILE A O 1
ATOM 758 N N . VAL A 1 103 ? 11.009 8.799 16.566 1.00 93.94 103 VAL A N 1
ATOM 759 C CA . VAL A 1 103 ? 10.038 8.224 17.511 1.00 93.94 103 VAL A CA 1
ATOM 760 C C . VAL A 1 103 ? 10.657 8.033 18.891 1.00 93.94 103 VAL A C 1
ATOM 762 O O . VAL A 1 103 ? 10.095 8.486 19.888 1.00 93.94 103 VAL A O 1
ATOM 765 N N . THR A 1 104 ? 11.837 7.417 18.953 1.00 96.00 104 THR A N 1
ATOM 766 C CA . THR A 1 104 ? 12.547 7.136 20.207 1.00 96.00 104 THR A CA 1
ATOM 767 C C . THR A 1 104 ? 12.891 8.429 20.940 1.00 96.00 104 THR A C 1
ATOM 769 O O . THR A 1 104 ? 12.564 8.569 22.115 1.00 96.00 104 THR A O 1
ATOM 772 N N . ARG A 1 105 ? 13.467 9.416 20.243 1.00 96.25 105 ARG A N 1
ATOM 773 C CA . ARG A 1 105 ? 13.827 10.720 20.825 1.00 96.25 105 ARG A CA 1
ATOM 774 C C . ARG A 1 105 ? 12.616 11.503 21.298 1.00 96.25 105 ARG A C 1
ATOM 776 O O . ARG A 1 105 ? 12.643 12.065 22.392 1.00 96.25 105 ARG A O 1
ATOM 783 N N . SER A 1 106 ? 11.551 11.511 20.497 1.00 96.31 106 SER A N 1
ATOM 784 C CA . SER A 1 106 ? 10.289 12.146 20.880 1.00 96.31 106 SER A CA 1
ATOM 785 C C . SER A 1 106 ? 9.772 11.507 22.165 1.00 96.31 106 SER A C 1
ATOM 787 O O . SER A 1 106 ? 9.519 12.206 23.143 1.00 96.31 106 SER A O 1
ATOM 789 N N . ARG A 1 107 ? 9.711 10.169 22.210 1.00 97.31 107 ARG A N 1
ATOM 790 C CA . ARG A 1 107 ? 9.276 9.421 23.390 1.00 97.31 107 ARG A CA 1
ATOM 791 C C . ARG A 1 107 ? 10.163 9.690 24.596 1.00 97.31 107 ARG A C 1
ATOM 793 O O . ARG A 1 107 ? 9.627 9.885 25.677 1.00 97.31 107 ARG A O 1
ATOM 800 N N . ASP A 1 108 ? 11.483 9.750 24.459 1.00 97.88 108 ASP A N 1
ATOM 801 C CA . ASP A 1 108 ? 12.390 9.983 25.589 1.00 97.88 108 ASP A CA 1
ATOM 802 C C . ASP A 1 108 ? 12.147 11.335 26.268 1.00 97.88 108 ASP A C 1
ATOM 804 O O . ASP A 1 108 ? 12.145 11.401 27.505 1.00 97.88 108 ASP A O 1
ATOM 808 N N . LYS A 1 109 ? 11.848 12.368 25.472 1.00 97.62 109 LYS A N 1
ATOM 809 C CA . LYS A 1 109 ? 11.555 13.738 25.922 1.00 97.62 109 LYS A CA 1
ATOM 810 C C . LYS A 1 109 ? 10.134 13.946 26.434 1.00 97.62 109 LYS A C 1
ATOM 812 O O . LYS A 1 109 ? 9.887 14.917 27.145 1.00 97.62 109 LYS A O 1
ATOM 817 N N . MET A 1 110 ? 9.207 13.042 26.121 1.00 97.75 110 MET A N 1
ATOM 818 C CA . MET A 1 110 ? 7.844 13.111 26.641 1.00 97.75 110 MET A CA 1
ATOM 819 C C . MET A 1 110 ? 7.811 13.054 28.174 1.00 97.75 110 MET A C 1
ATOM 821 O O . MET A 1 110 ? 8.530 12.278 28.822 1.00 97.75 110 MET A O 1
ATOM 825 N N . SER A 1 111 ? 6.891 13.830 28.749 1.00 97.88 111 SER A N 1
ATOM 826 C CA . SER A 1 111 ? 6.490 13.703 30.148 1.00 97.88 111 SER A CA 1
ATOM 827 C C . SER A 1 111 ? 5.940 12.295 30.431 1.00 97.88 111 SER A C 1
ATOM 829 O O . SER A 1 111 ? 5.577 11.543 29.524 1.00 97.88 111 SER A O 1
ATOM 831 N N . SER A 1 112 ? 5.854 11.904 31.704 1.00 98.12 112 SER A N 1
ATOM 832 C CA . SER A 1 112 ? 5.255 10.613 32.077 1.00 98.12 112 SER A CA 1
ATOM 833 C C . SER A 1 112 ? 3.791 10.493 31.640 1.00 98.12 112 SER A C 1
ATOM 835 O O . SER A 1 112 ? 3.331 9.392 31.337 1.00 98.12 112 SER A O 1
ATOM 837 N N . GLU A 1 113 ? 3.071 11.614 31.580 1.00 97.69 113 GLU A N 1
ATOM 838 C CA . GLU A 1 113 ? 1.701 11.670 31.078 1.00 97.69 113 GLU A CA 1
ATOM 839 C C . GLU A 1 113 ? 1.641 11.403 29.572 1.00 97.69 113 GLU A C 1
ATOM 841 O O . GLU A 1 113 ? 0.903 10.507 29.159 1.00 97.69 113 GLU A O 1
ATOM 846 N N . PHE A 1 114 ? 2.473 12.082 28.775 1.00 97.88 114 PHE A N 1
ATOM 847 C CA . PHE A 1 114 ? 2.526 11.851 27.330 1.00 97.88 114 PHE A CA 1
ATOM 848 C C . PHE A 1 114 ? 3.042 10.467 26.963 1.00 97.88 114 PHE A C 1
ATOM 850 O O . PHE A 1 114 ? 2.509 9.868 26.041 1.00 97.88 114 PHE A O 1
ATOM 857 N N . LYS A 1 115 ? 3.999 9.901 27.709 1.00 98.31 115 LYS A N 1
ATOM 858 C CA . LYS A 1 115 ? 4.435 8.507 27.500 1.00 98.31 115 LYS A CA 1
ATOM 859 C C . LYS A 1 115 ? 3.275 7.530 27.656 1.00 98.31 115 LYS A C 1
ATOM 861 O O . LYS A 1 115 ? 3.111 6.634 26.838 1.00 98.31 115 LYS A O 1
ATOM 866 N N . ARG A 1 116 ? 2.447 7.726 28.686 1.00 98.25 116 ARG A N 1
ATOM 867 C CA . ARG A 1 116 ? 1.263 6.892 28.919 1.00 98.25 116 ARG A CA 1
ATOM 868 C C . ARG A 1 116 ? 0.212 7.078 27.825 1.00 98.25 116 ARG A C 1
ATOM 870 O O . ARG A 1 116 ? -0.407 6.093 27.442 1.00 98.25 116 ARG A O 1
ATOM 877 N N . GLN A 1 117 ? -0.002 8.308 27.355 1.00 97.88 117 GLN A N 1
ATOM 878 C CA . GLN A 1 117 ? -0.916 8.582 26.245 1.00 97.88 117 GLN A CA 1
ATOM 879 C C . GLN A 1 117 ? -0.411 7.937 24.949 1.00 97.88 117 GLN A C 1
ATOM 881 O O . GLN A 1 117 ? -1.129 7.144 24.359 1.00 97.88 117 GLN A O 1
ATOM 886 N N . PHE A 1 118 ? 0.855 8.160 24.597 1.00 98.00 118 PHE A N 1
ATOM 887 C CA . PHE A 1 118 ? 1.515 7.537 23.454 1.00 98.00 118 PHE A CA 1
ATOM 888 C C . PHE A 1 118 ? 1.398 6.007 23.481 1.00 98.00 118 PHE A C 1
ATOM 890 O O . PHE A 1 118 ? 0.960 5.407 22.505 1.00 98.00 118 PHE A O 1
ATOM 897 N N . ASP A 1 119 ? 1.725 5.362 24.607 1.00 98.25 119 ASP A N 1
ATOM 898 C CA . ASP A 1 119 ? 1.627 3.903 24.739 1.00 98.25 119 ASP A CA 1
ATOM 899 C C . ASP A 1 119 ? 0.165 3.407 24.606 1.00 98.25 119 ASP A C 1
ATOM 901 O O . ASP A 1 119 ? -0.073 2.325 24.062 1.00 98.25 119 ASP A O 1
ATOM 905 N N . ALA A 1 120 ? -0.819 4.192 25.069 1.00 98.44 120 ALA A N 1
ATOM 906 C CA . ALA A 1 120 ? -2.243 3.883 24.922 1.00 98.44 120 ALA A CA 1
ATOM 907 C C . ALA A 1 120 ? -2.730 4.047 23.472 1.00 98.44 120 ALA A C 1
ATOM 909 O O . ALA A 1 120 ? -3.460 3.187 22.979 1.00 98.44 120 ALA A O 1
ATOM 910 N N . ASP A 1 121 ? -2.295 5.097 22.778 1.00 97.94 121 ASP A N 1
ATOM 911 C CA . ASP A 1 121 ? -2.643 5.344 21.377 1.00 97.94 121 ASP A CA 1
ATOM 912 C C . ASP A 1 121 ? -1.995 4.293 20.463 1.00 97.94 121 ASP A C 1
ATOM 914 O O . ASP A 1 121 ? -2.666 3.741 19.593 1.00 97.94 121 ASP A O 1
ATOM 918 N N . VAL A 1 122 ? -0.739 3.899 20.721 1.00 97.12 122 VAL A N 1
ATOM 919 C CA . VAL A 1 122 ? -0.088 2.775 20.019 1.00 97.12 122 VAL A CA 1
ATOM 920 C C . VAL A 1 122 ? -0.876 1.478 20.201 1.00 97.12 122 VAL A C 1
ATOM 922 O O . VAL A 1 122 ? -1.041 0.722 19.244 1.00 97.12 122 VAL A O 1
ATOM 925 N N . ALA A 1 123 ? -1.358 1.190 21.413 1.00 98.19 123 ALA A N 1
ATOM 926 C CA . ALA A 1 123 ? -2.180 0.007 21.658 1.00 98.19 123 ALA A CA 1
ATOM 927 C C . ALA A 1 123 ? -3.511 0.076 20.892 1.00 98.19 123 ALA A C 1
ATOM 929 O O . ALA A 1 123 ? -3.869 -0.893 20.224 1.00 98.19 123 ALA A O 1
ATOM 930 N N . ARG A 1 124 ? -4.189 1.231 20.915 1.00 98.44 124 ARG A N 1
ATOM 931 C CA . ARG A 1 124 ? -5.438 1.457 20.175 1.00 98.44 124 ARG A CA 1
ATOM 932 C C . ARG A 1 124 ? -5.251 1.259 18.669 1.00 98.44 124 ARG A C 1
ATOM 934 O O . ARG A 1 124 ? -6.004 0.511 18.058 1.00 98.44 124 ARG A O 1
ATOM 941 N N . PHE A 1 125 ? -4.219 1.852 18.067 1.00 95.62 125 PHE A N 1
ATOM 942 C CA . PHE A 1 125 ? -3.967 1.703 16.630 1.00 95.62 125 PHE A CA 1
ATOM 943 C C . PHE A 1 125 ? -3.622 0.260 16.230 1.00 95.62 125 PHE A C 1
ATOM 945 O O . PHE A 1 125 ? -4.024 -0.201 15.163 1.00 95.62 125 PHE A O 1
ATOM 952 N N . LYS A 1 126 ? -2.965 -0.511 17.100 1.00 95.25 126 LYS A N 1
ATOM 953 C CA . LYS A 1 126 ? -2.783 -1.950 16.853 1.00 95.25 126 LYS A CA 1
ATOM 954 C C . LYS A 1 126 ? -4.096 -2.723 16.861 1.00 95.25 126 LYS A C 1
ATOM 956 O O . LYS A 1 126 ? -4.258 -3.631 16.051 1.00 95.25 126 LYS A O 1
ATOM 961 N N . GLU A 1 127 ? -5.020 -2.384 17.758 1.00 96.44 127 GLU A N 1
ATOM 962 C CA . GLU A 1 127 ? -6.363 -2.981 17.781 1.00 96.44 127 GLU A CA 1
ATOM 963 C C . GLU A 1 127 ? -7.163 -2.628 16.516 1.00 96.44 127 GLU A C 1
ATOM 965 O O . GLU A 1 127 ? -7.957 -3.439 16.045 1.00 96.44 127 GLU A O 1
ATOM 970 N N . GLU A 1 128 ? -6.895 -1.466 15.915 1.00 93.50 128 GLU A N 1
ATOM 971 C CA . GLU A 1 128 ? -7.443 -1.044 14.617 1.00 93.50 128 GLU A CA 1
ATOM 972 C C . GLU A 1 128 ? -6.768 -1.722 13.406 1.00 93.50 128 GLU A C 1
ATOM 974 O O . GLU A 1 128 ? -7.215 -1.546 12.272 1.00 93.50 128 GLU A O 1
ATOM 979 N N . GLY A 1 129 ? -5.724 -2.528 13.626 1.00 89.00 129 GLY A N 1
ATOM 980 C CA . GLY A 1 129 ? -5.055 -3.320 12.591 1.00 89.00 129 GLY A CA 1
ATOM 981 C C . GLY A 1 129 ? -3.809 -2.678 11.975 1.00 89.00 129 GLY A C 1
ATOM 982 O O . GLY A 1 129 ? -3.272 -3.224 11.011 1.00 89.00 129 GLY A O 1
ATOM 983 N N . PHE A 1 130 ? -3.319 -1.558 12.515 1.00 84.62 130 PHE A N 1
ATOM 984 C CA . PHE A 1 130 ? -2.049 -0.967 12.082 1.00 84.62 130 PHE A CA 1
ATOM 985 C C . PHE A 1 130 ? -0.849 -1.776 12.597 1.00 84.62 130 PHE A C 1
ATOM 987 O O . PHE A 1 130 ? -0.880 -2.365 13.683 1.00 84.62 130 PHE A O 1
ATOM 994 N N . ASN A 1 131 ? 0.254 -1.784 11.842 1.00 87.81 131 ASN A N 1
ATOM 995 C CA . ASN A 1 131 ? 1.494 -2.406 12.319 1.00 87.81 131 ASN A CA 1
ATOM 996 C C . ASN A 1 131 ? 2.194 -1.534 13.389 1.00 87.81 131 ASN A C 1
ATOM 998 O O . ASN A 1 131 ? 1.780 -0.405 13.656 1.00 87.81 131 ASN A O 1
ATOM 1002 N N . GLN A 1 132 ? 3.259 -2.045 14.025 1.00 92.31 132 GLN A N 1
ATOM 1003 C CA . GLN A 1 132 ? 3.980 -1.330 15.097 1.00 92.31 132 GLN A CA 1
ATOM 1004 C C . GLN A 1 132 ? 4.425 0.078 14.676 1.00 92.31 132 GLN A C 1
ATOM 1006 O O . GLN A 1 132 ? 4.159 1.035 15.397 1.00 92.31 132 GLN A O 1
ATOM 1011 N N . SER A 1 133 ? 5.102 0.195 13.531 1.00 82.81 133 SER A N 1
ATOM 1012 C CA . SER A 1 133 ? 5.702 1.457 13.091 1.00 82.81 133 SER A CA 1
ATOM 1013 C C . SER A 1 133 ? 4.632 2.473 12.694 1.00 82.81 133 SER A C 1
ATOM 1015 O O . SER A 1 133 ? 4.724 3.639 13.068 1.00 82.81 133 SER A O 1
ATOM 1017 N N . GLU A 1 134 ? 3.577 2.027 12.010 1.00 81.94 134 GLU A N 1
ATOM 1018 C CA . GLU A 1 134 ? 2.419 2.868 11.684 1.00 81.94 134 GLU A CA 1
ATOM 1019 C C . GLU A 1 134 ? 1.695 3.359 12.940 1.00 81.94 134 GLU A C 1
ATOM 1021 O O . GLU A 1 134 ? 1.311 4.525 13.016 1.00 81.94 134 GLU A O 1
ATOM 1026 N N . SER A 1 135 ? 1.535 2.484 13.934 1.00 91.94 135 SER A N 1
ATOM 1027 C CA . SER A 1 135 ? 0.889 2.822 15.205 1.00 91.94 135 SER A CA 1
ATOM 1028 C C . SER A 1 135 ? 1.686 3.872 15.978 1.00 91.94 135 SER A C 1
ATOM 1030 O O . SER A 1 135 ? 1.107 4.821 16.495 1.00 91.94 135 SER A O 1
ATOM 1032 N N . GLU A 1 136 ? 3.014 3.738 16.030 1.00 93.50 136 GLU A N 1
ATOM 1033 C CA . GLU A 1 136 ? 3.905 4.719 16.664 1.00 93.50 136 GLU A CA 1
ATOM 1034 C C . GLU A 1 136 ? 3.877 6.074 15.953 1.00 93.50 136 GLU A C 1
ATOM 1036 O O . GLU A 1 136 ? 3.811 7.111 16.611 1.00 93.50 136 GLU A O 1
ATOM 1041 N N . LEU A 1 137 ? 3.880 6.084 14.619 1.00 90.12 137 LEU A N 1
ATOM 1042 C CA . LEU A 1 137 ? 3.789 7.321 13.842 1.00 90.12 137 LEU A CA 1
ATOM 1043 C C . LEU A 1 137 ? 2.459 8.045 14.066 1.00 90.12 137 LEU A C 1
ATOM 1045 O O . LEU A 1 137 ? 2.449 9.254 14.278 1.00 90.12 137 LEU A O 1
ATOM 1049 N N . ARG A 1 138 ? 1.341 7.313 14.068 1.00 90.44 138 ARG A N 1
ATOM 1050 C CA . ARG A 1 138 ? 0.016 7.889 14.341 1.00 90.44 138 ARG A CA 1
ATOM 1051 C C . ARG A 1 138 ? -0.111 8.384 15.778 1.00 90.44 138 ARG A C 1
ATOM 1053 O O . ARG A 1 138 ? -0.674 9.448 16.005 1.00 90.44 138 ARG A O 1
ATOM 1060 N N . ALA A 1 139 ? 0.442 7.651 16.740 1.00 95.81 139 ALA A N 1
ATOM 1061 C CA . ALA A 1 139 ? 0.467 8.089 18.131 1.00 95.81 139 ALA A CA 1
ATOM 1062 C C . ALA A 1 139 ? 1.308 9.366 18.313 1.00 95.81 139 ALA A C 1
ATOM 1064 O O . ALA A 1 139 ? 0.920 10.249 19.074 1.00 95.81 139 ALA A O 1
ATOM 1065 N N . LEU A 1 140 ? 2.427 9.519 17.592 1.00 93.88 140 LEU A N 1
ATOM 1066 C CA . LEU A 1 140 ? 3.170 10.787 17.579 1.00 93.88 140 LEU A CA 1
ATOM 1067 C C . LEU A 1 140 ? 2.368 11.930 16.970 1.00 93.88 140 LEU A C 1
ATOM 1069 O O . LEU A 1 140 ? 2.440 13.037 17.497 1.00 93.88 140 LEU A O 1
ATOM 1073 N N . ASP A 1 141 ? 1.627 11.672 15.892 1.00 92.94 141 ASP A N 1
ATOM 1074 C CA . ASP A 1 141 ? 0.782 12.681 15.251 1.00 92.94 141 ASP A CA 1
ATOM 1075 C C . ASP A 1 141 ? -0.290 13.202 16.221 1.00 92.94 141 ASP A C 1
ATOM 1077 O O . ASP A 1 141 ? -0.442 14.411 16.381 1.00 92.94 141 ASP A O 1
ATOM 1081 N N . GLU A 1 142 ? -0.955 12.317 16.972 1.00 94.12 142 GLU A N 1
ATOM 1082 C CA . GLU A 1 142 ? -1.928 12.733 17.992 1.00 94.12 142 GLU A CA 1
ATOM 1083 C C . GLU A 1 142 ? -1.296 13.549 19.124 1.00 94.12 142 GLU A C 1
ATOM 1085 O O . GLU A 1 142 ? -1.852 14.568 19.541 1.00 94.12 142 GLU A O 1
ATOM 1090 N N . ILE A 1 143 ? -0.107 13.165 19.594 1.00 94.06 143 ILE A N 1
ATOM 1091 C CA . ILE A 1 143 ? 0.629 13.949 20.594 1.00 94.06 143 ILE A CA 1
ATOM 1092 C C . ILE A 1 143 ? 1.012 15.325 20.027 1.00 94.06 143 ILE A C 1
ATOM 1094 O O . ILE A 1 143 ? 0.866 16.341 20.718 1.00 94.06 143 ILE A O 1
ATOM 1098 N N . ALA A 1 144 ? 1.442 15.385 18.764 1.00 94.12 144 ALA A N 1
ATOM 1099 C CA . ALA A 1 144 ? 1.843 16.609 18.073 1.00 94.12 144 ALA A CA 1
ATOM 1100 C C . ALA A 1 144 ? 0.686 17.592 17.826 1.00 94.12 144 ALA A C 1
ATOM 1102 O O . ALA A 1 144 ? 0.937 18.771 17.583 1.00 94.12 144 ALA A O 1
ATOM 1103 N N . GLN A 1 145 ? -0.576 17.165 17.953 1.00 93.69 145 GLN A N 1
ATOM 1104 C CA . GLN A 1 145 ? -1.729 18.078 17.920 1.00 93.69 145 GLN A CA 1
ATOM 1105 C C . GLN A 1 145 ? -1.791 19.001 19.148 1.00 93.69 145 GLN A C 1
ATOM 1107 O O . GLN A 1 145 ? -2.492 20.016 19.133 1.00 93.69 145 GLN A O 1
ATOM 1112 N N . THR A 1 146 ? -1.054 18.683 20.215 1.00 95.50 146 THR A N 1
ATOM 1113 C CA . THR A 1 146 ? -0.891 19.560 21.380 1.00 95.50 146 THR A CA 1
ATOM 1114 C C . THR A 1 146 ? 0.316 20.482 21.204 1.00 95.50 146 THR A C 1
ATOM 1116 O O . THR A 1 146 ? 1.314 20.111 20.592 1.00 95.50 146 THR A O 1
ATOM 1119 N N . SER A 1 147 ? 0.280 21.686 21.785 1.00 96.81 147 SER A N 1
ATOM 1120 C CA . SER A 1 147 ? 1.400 22.635 21.668 1.00 96.81 147 SER A CA 1
ATOM 1121 C C . SER A 1 147 ? 2.703 22.114 22.282 1.00 96.81 147 SER A C 1
ATOM 1123 O O . SER A 1 147 ? 3.780 22.410 21.776 1.00 96.81 147 SER A O 1
ATOM 1125 N N . GLU A 1 148 ? 2.612 21.355 23.377 1.00 95.94 148 GLU A N 1
ATOM 1126 C CA . GLU A 1 148 ? 3.781 20.764 24.038 1.00 95.94 148 GLU A CA 1
ATOM 1127 C C . GLU A 1 148 ? 4.316 19.564 23.244 1.00 95.94 148 GLU A C 1
ATOM 1129 O O . GLU A 1 148 ? 5.518 19.479 22.996 1.00 95.94 148 GLU A O 1
ATOM 1134 N N . GLY A 1 149 ? 3.430 18.686 22.760 1.00 93.38 149 GLY A N 1
ATOM 1135 C CA . GLY A 1 149 ? 3.814 17.561 21.911 1.00 93.38 149 GLY A CA 1
ATOM 1136 C C . GLY A 1 149 ? 4.436 17.989 20.581 1.00 93.38 149 GLY A C 1
ATOM 1137 O O . GLY A 1 149 ? 5.416 17.384 20.149 1.00 93.38 149 GLY A O 1
ATOM 1138 N N . ALA A 1 150 ? 3.946 19.072 19.970 1.00 93.31 150 ALA A N 1
ATOM 1139 C CA . ALA A 1 150 ? 4.517 19.627 18.744 1.00 93.31 150 ALA A CA 1
ATOM 1140 C C . ALA A 1 150 ? 5.983 20.055 18.922 1.00 93.31 150 ALA A C 1
ATOM 1142 O O . ALA A 1 150 ? 6.823 19.758 18.072 1.00 93.31 150 ALA A O 1
ATOM 1143 N N . GLU A 1 151 ? 6.311 20.731 20.030 1.00 95.31 151 GLU A N 1
ATOM 1144 C CA . GLU A 1 151 ? 7.694 21.136 20.307 1.00 95.31 151 GLU A CA 1
ATOM 1145 C C . GLU A 1 151 ? 8.588 19.925 20.608 1.00 95.31 151 GLU A C 1
ATOM 1147 O O . GLU A 1 151 ? 9.711 19.883 20.110 1.00 95.31 151 GLU A O 1
ATOM 1152 N N . ILE A 1 152 ? 8.084 18.898 21.308 1.00 94.56 152 ILE A N 1
ATOM 1153 C CA . ILE A 1 152 ? 8.824 17.643 21.545 1.00 94.56 152 ILE A CA 1
ATOM 1154 C C . ILE A 1 152 ? 9.215 16.972 20.220 1.00 94.56 152 ILE A C 1
ATOM 1156 O O . ILE A 1 152 ? 10.381 16.619 20.021 1.00 94.56 152 ILE A O 1
ATOM 1160 N N . VAL A 1 153 ? 8.257 16.811 19.301 1.00 91.25 153 VAL A N 1
ATOM 1161 C CA . VAL A 1 153 ? 8.496 16.160 18.001 1.00 91.25 153 VAL A CA 1
ATOM 1162 C C . VAL A 1 153 ? 9.450 16.990 17.145 1.00 91.25 153 VAL A C 1
ATOM 1164 O O . VAL A 1 153 ? 10.404 16.460 16.576 1.00 91.25 153 VAL A O 1
ATOM 1167 N N . LYS A 1 154 ? 9.253 18.309 17.093 1.00 90.38 154 LYS A N 1
ATOM 1168 C CA . LYS A 1 154 ? 10.132 19.234 16.368 1.00 90.38 154 LYS A CA 1
ATOM 1169 C C . LYS A 1 154 ? 11.571 19.191 16.883 1.00 90.38 154 LYS A C 1
ATOM 1171 O O . LYS A 1 154 ? 12.503 19.178 16.081 1.00 90.38 154 LYS A O 1
ATOM 1176 N N . GLU A 1 155 ? 11.764 19.136 18.197 1.00 92.25 155 GLU A N 1
ATOM 1177 C CA . GLU A 1 155 ? 13.093 19.027 18.800 1.00 92.25 155 GLU A CA 1
ATOM 1178 C C . GLU A 1 155 ? 13.761 17.688 18.450 1.00 92.25 155 GLU A C 1
ATOM 1180 O O . GLU A 1 155 ? 14.940 17.662 18.102 1.00 92.25 155 GLU A O 1
ATOM 1185 N N . ALA A 1 156 ? 13.011 16.581 18.467 1.00 92.12 156 ALA A N 1
ATOM 1186 C CA . ALA A 1 156 ? 13.506 15.266 18.052 1.00 92.12 156 ALA A CA 1
ATOM 1187 C C . ALA A 1 156 ? 13.904 15.220 16.563 1.00 92.12 156 ALA A C 1
ATOM 1189 O O . ALA A 1 156 ? 14.901 14.585 16.201 1.00 92.12 156 ALA A O 1
ATOM 1190 N N . VAL A 1 157 ? 13.158 15.915 15.698 1.00 88.31 157 VAL A N 1
ATOM 1191 C CA . VAL A 1 157 ? 13.485 16.061 14.271 1.00 88.31 157 VAL A CA 1
ATOM 1192 C C . VAL A 1 157 ? 14.771 16.865 14.082 1.00 88.31 157 VAL A C 1
ATOM 1194 O O . VAL A 1 157 ? 15.649 16.425 13.339 1.00 88.31 157 VAL A O 1
ATOM 1197 N N . GLU A 1 158 ? 14.927 18.007 14.758 1.00 87.56 158 GLU A N 1
ATOM 1198 C CA . GLU A 1 158 ? 16.149 18.818 14.641 1.00 87.56 158 GLU A CA 1
ATOM 1199 C C . GLU A 1 158 ? 17.380 18.101 15.215 1.00 87.56 158 GLU A C 1
ATOM 1201 O O . GLU A 1 158 ? 18.449 18.177 14.612 1.00 87.56 158 GLU A O 1
ATOM 1206 N N . GLU A 1 159 ? 17.252 17.332 16.300 1.00 89.19 159 GLU A N 1
ATOM 1207 C CA . GLU A 1 159 ? 18.350 16.486 16.797 1.00 89.19 159 GLU A CA 1
ATOM 1208 C C . GLU A 1 159 ? 18.739 15.393 15.806 1.00 89.19 159 GLU A C 1
ATOM 1210 O O . GLU A 1 159 ? 19.923 15.179 15.543 1.00 89.19 159 GLU A O 1
ATOM 1215 N N . THR A 1 160 ? 17.750 14.727 15.213 1.00 84.69 160 THR A N 1
ATOM 1216 C CA . THR A 1 160 ? 18.008 13.686 14.213 1.00 84.69 160 THR A CA 1
ATOM 1217 C C . THR A 1 160 ? 18.669 14.264 12.975 1.00 84.69 160 THR A C 1
ATOM 1219 O O . THR A 1 160 ? 19.639 13.712 12.460 1.00 84.69 160 THR A O 1
ATOM 1222 N N . LYS A 1 161 ? 18.230 15.440 12.539 1.00 82.88 161 LYS A N 1
ATOM 1223 C CA . LYS A 1 161 ? 18.877 16.179 11.461 1.00 82.88 161 LYS A CA 1
ATOM 1224 C C . LYS A 1 161 ? 20.303 16.592 11.826 1.00 82.88 161 LYS A C 1
ATOM 1226 O O . LYS A 1 161 ? 21.194 16.444 10.992 1.00 82.88 161 LYS A O 1
ATOM 1231 N N . ALA A 1 162 ? 20.543 17.074 13.044 1.00 85.44 162 ALA A N 1
ATOM 1232 C CA . ALA A 1 162 ? 21.871 17.469 13.511 1.00 85.44 162 ALA A CA 1
ATOM 1233 C C . ALA A 1 162 ? 22.846 16.287 13.606 1.00 85.44 162 ALA A C 1
ATOM 1235 O O . ALA A 1 162 ? 24.039 16.485 13.419 1.00 85.44 162 ALA A O 1
ATOM 1236 N N . GLU A 1 163 ? 22.364 15.067 13.844 1.00 83.75 163 GLU A N 1
ATOM 1237 C CA . GLU A 1 163 ? 23.185 13.851 13.815 1.00 83.75 163 GLU A CA 1
ATOM 1238 C C . GLU A 1 163 ? 23.500 13.390 12.384 1.00 83.75 163 GLU A C 1
ATOM 1240 O O . GLU A 1 163 ? 24.620 12.972 12.090 1.00 83.75 163 GLU A O 1
ATOM 1245 N N . VAL A 1 164 ? 22.535 13.505 11.468 1.00 76.94 164 VAL A N 1
ATOM 1246 C CA . VAL A 1 164 ? 22.696 13.067 10.072 1.00 76.94 164 VAL A CA 1
ATOM 1247 C C . VAL A 1 164 ? 23.510 14.074 9.239 1.00 76.94 164 VAL A C 1
ATOM 1249 O O . VAL A 1 164 ? 24.214 13.681 8.311 1.00 76.94 164 VAL A O 1
ATOM 1252 N N . THR A 1 165 ? 23.469 15.368 9.578 1.00 71.62 165 THR A N 1
ATOM 1253 C CA . THR A 1 165 ? 24.175 16.447 8.853 1.00 71.62 165 THR A CA 1
ATOM 1254 C C . THR A 1 165 ? 25.713 16.318 8.840 1.00 71.62 165 THR A C 1
ATOM 1256 O O . THR A 1 165 ? 26.283 16.381 7.751 1.00 71.62 165 THR A O 1
ATOM 1259 N N . PRO A 1 166 ? 26.431 16.106 9.962 1.00 59.31 166 PRO A N 1
ATOM 1260 C CA . PRO A 1 166 ? 27.898 16.037 9.962 1.00 59.31 166 PRO A CA 1
ATOM 1261 C C . PRO A 1 166 ? 28.441 14.835 9.178 1.00 59.31 166 PRO A C 1
ATOM 1263 O O . PRO A 1 166 ? 29.517 14.913 8.591 1.00 59.31 166 PRO A O 1
ATOM 1266 N N . LEU A 1 167 ? 27.666 13.752 9.062 1.00 57.31 167 LEU A N 1
ATOM 1267 C CA . LEU A 1 167 ? 28.013 12.606 8.214 1.00 57.31 167 LEU A CA 1
ATOM 1268 C C . LEU A 1 167 ? 28.009 12.946 6.711 1.00 57.31 167 LEU A C 1
ATOM 1270 O O . LEU A 1 167 ? 28.623 12.229 5.920 1.00 57.31 167 LEU A O 1
ATOM 1274 N N . ALA A 1 168 ? 27.333 14.026 6.306 1.00 53.69 168 ALA A N 1
ATOM 1275 C CA . ALA A 1 168 ? 27.312 14.500 4.925 1.00 53.69 168 ALA A CA 1
ATOM 1276 C C . ALA A 1 168 ? 28.466 15.467 4.600 1.00 53.69 168 ALA A C 1
ATOM 1278 O O . ALA A 1 168 ? 28.873 15.544 3.441 1.00 53.69 168 ALA A O 1
ATOM 1279 N N . GLU A 1 169 ? 29.001 16.184 5.595 1.00 53.38 169 GLU A N 1
ATOM 1280 C CA . GLU A 1 169 ? 30.080 17.170 5.412 1.00 53.38 169 GLU A CA 1
ATOM 1281 C C . GLU A 1 169 ? 31.491 16.566 5.518 1.00 53.38 169 GLU A C 1
ATOM 1283 O O . GLU A 1 169 ? 32.433 17.114 4.950 1.00 53.38 169 GLU A O 1
ATOM 1288 N N . GLU A 1 170 ? 31.655 15.410 6.170 1.00 52.09 170 GLU A N 1
ATOM 1289 C CA . GLU A 1 170 ? 32.955 14.728 6.291 1.00 52.09 170 GLU A CA 1
ATOM 1290 C C . GLU A 1 170 ? 33.343 13.855 5.088 1.00 52.09 170 GLU A C 1
ATOM 1292 O O . GLU A 1 170 ? 34.356 13.154 5.135 1.00 52.09 170 GLU A O 1
ATOM 1297 N N . VAL A 1 171 ? 32.599 13.892 3.979 1.00 47.69 171 VAL A N 1
ATOM 1298 C CA . VAL A 1 171 ? 33.177 13.435 2.711 1.00 47.69 171 VAL A CA 1
ATOM 1299 C C . VAL A 1 171 ? 34.121 14.558 2.286 1.00 47.69 171 VAL A C 1
A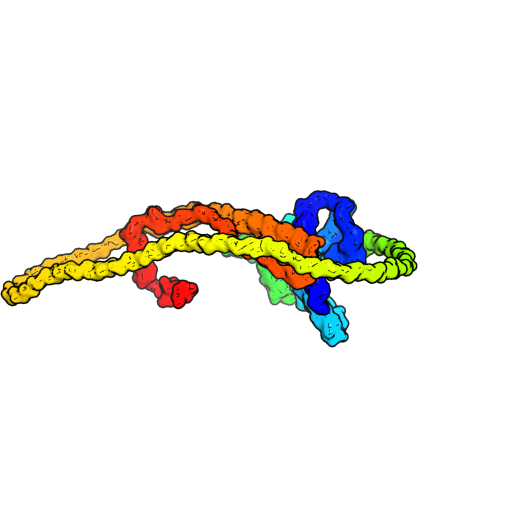TOM 1301 O O . VAL A 1 171 ? 33.614 15.593 1.847 1.00 47.69 171 VAL A O 1
ATOM 1304 N N . PRO A 1 172 ? 35.459 14.429 2.464 1.00 52.84 172 PRO A N 1
ATOM 1305 C CA . PRO A 1 172 ? 36.376 15.474 2.036 1.00 52.84 172 PRO A CA 1
ATOM 1306 C C . PRO A 1 172 ? 36.023 15.773 0.592 1.00 52.84 172 PRO A C 1
ATOM 1308 O O . PRO A 1 172 ? 35.917 14.833 -0.197 1.00 52.84 172 PRO A O 1
ATOM 1311 N N . ALA A 1 173 ? 35.752 17.046 0.290 1.00 51.09 173 ALA A N 1
ATOM 1312 C CA . ALA A 1 173 ? 35.561 17.490 -1.076 1.00 51.09 173 ALA A CA 1
ATOM 1313 C C . ALA A 1 173 ? 36.750 16.930 -1.846 1.00 51.09 173 ALA A C 1
ATOM 1315 O O . ALA A 1 173 ? 37.879 17.364 -1.615 1.00 51.09 173 ALA A O 1
ATOM 1316 N N . GLU A 1 174 ? 36.508 15.873 -2.623 1.00 53.97 174 GLU A N 1
ATOM 1317 C CA . GLU A 1 174 ? 37.534 15.260 -3.440 1.00 53.97 174 GLU A CA 1
ATOM 1318 C C . GLU A 1 174 ? 38.038 16.423 -4.273 1.00 53.97 174 GLU A C 1
ATOM 1320 O O . GLU A 1 174 ? 37.247 17.044 -4.988 1.00 53.97 174 GLU A O 1
ATOM 1325 N N . GLU A 1 175 ? 39.280 16.838 -4.000 1.00 48.94 175 GLU A N 1
ATOM 1326 C CA . GLU A 1 175 ? 39.907 17.983 -4.635 1.00 48.94 175 GLU A CA 1
ATOM 1327 C C . GLU A 1 175 ? 39.742 17.710 -6.116 1.00 48.94 175 GLU A C 1
ATOM 1329 O O . GLU A 1 175 ? 40.340 16.769 -6.640 1.00 48.94 175 GLU A O 1
ATOM 1334 N N . VAL A 1 176 ? 38.798 18.424 -6.737 1.00 38.88 176 VAL A N 1
ATOM 1335 C CA . VAL A 1 176 ? 38.458 18.231 -8.135 1.00 38.88 176 VAL A CA 1
ATOM 1336 C C . VAL A 1 176 ? 39.723 18.656 -8.839 1.00 38.88 176 VAL A C 1
ATOM 1338 O O . VAL A 1 176 ? 39.943 19.852 -9.033 1.00 38.88 176 VAL A O 1
ATOM 1341 N N . ILE A 1 177 ? 40.602 17.688 -9.114 1.00 48.06 177 ILE A N 1
ATOM 1342 C CA . ILE A 1 177 ? 41.819 17.916 -9.870 1.00 48.06 177 ILE A CA 1
ATOM 1343 C C . ILE A 1 177 ? 41.292 18.606 -11.116 1.00 48.06 177 ILE A C 1
ATOM 1345 O O . ILE A 1 177 ? 40.438 18.011 -11.786 1.00 48.06 177 ILE A O 1
ATOM 1349 N N . PRO A 1 178 ? 41.672 19.871 -11.374 1.00 43.50 178 PRO A N 1
ATOM 1350 C CA . PRO A 1 178 ? 41.194 20.563 -12.547 1.00 43.50 178 PRO A CA 1
ATOM 1351 C C . PRO A 1 178 ? 41.594 19.668 -13.702 1.00 43.50 178 PRO A C 1
ATOM 1353 O O . PRO A 1 178 ? 42.785 19.483 -13.957 1.00 43.50 178 PRO A O 1
ATOM 1356 N N . VAL A 1 179 ? 40.597 19.029 -14.321 1.00 48.66 179 VAL A N 1
ATOM 1357 C CA . VAL A 1 179 ? 40.815 18.256 -15.531 1.00 48.66 179 VAL A CA 1
ATOM 1358 C C . VAL A 1 179 ? 41.490 19.264 -16.449 1.00 48.66 179 VAL A C 1
ATOM 1360 O O . VAL A 1 179 ? 40.892 20.322 -16.688 1.00 48.66 179 VAL A O 1
ATOM 1363 N N . PRO A 1 180 ? 42.756 19.035 -16.850 1.00 54.59 180 PRO A N 1
ATOM 1364 C CA . PRO A 1 180 ? 43.428 19.936 -17.762 1.00 54.59 180 PRO A CA 1
ATOM 1365 C C . PRO A 1 180 ? 42.458 20.152 -18.909 1.00 54.59 180 PRO A C 1
ATOM 1367 O O . PRO A 1 180 ? 41.871 19.180 -19.386 1.00 54.59 180 PRO A O 1
ATOM 1370 N N . ALA A 1 181 ? 42.213 21.409 -19.272 1.00 51.16 181 ALA A N 1
ATOM 1371 C CA . ALA A 1 181 ? 41.447 21.720 -20.462 1.00 51.16 181 ALA A CA 1
ATOM 1372 C C . ALA A 1 181 ? 42.239 21.158 -21.645 1.00 51.16 181 ALA A C 1
ATOM 1374 O O . ALA A 1 181 ? 43.071 21.840 -22.237 1.00 51.16 181 ALA A O 1
ATOM 1375 N N . GLU A 1 182 ? 42.055 19.871 -21.912 1.00 55.38 182 GLU A N 1
ATOM 1376 C CA . GLU A 1 182 ? 42.500 19.241 -23.126 1.00 55.38 182 GLU A CA 1
ATOM 1377 C C . GLU A 1 182 ? 41.621 19.894 -24.177 1.00 55.38 182 GLU A C 1
ATOM 1379 O O . GLU A 1 182 ? 40.404 19.705 -24.223 1.00 55.38 182 GLU A O 1
ATOM 1384 N N . GLU A 1 183 ? 42.235 20.819 -24.906 1.00 51.03 183 GLU A N 1
ATOM 1385 C CA . GLU A 1 183 ? 41.671 21.436 -26.083 1.00 51.03 183 GLU A CA 1
ATOM 1386 C C . GLU A 1 183 ? 41.309 20.275 -27.009 1.00 51.03 183 GLU A C 1
ATOM 1388 O O . GLU A 1 183 ? 42.169 19.702 -27.680 1.00 51.03 183 GLU A O 1
ATOM 1393 N N . VAL A 1 184 ? 40.042 19.852 -26.947 1.00 45.66 184 VAL A N 1
ATOM 1394 C CA . VAL A 1 184 ? 39.480 18.845 -27.839 1.00 45.66 184 VAL A CA 1
ATOM 1395 C C . VAL A 1 184 ? 39.521 19.478 -29.218 1.00 45.66 184 VAL A C 1
ATOM 1397 O O . VAL A 1 184 ? 38.583 20.136 -29.668 1.00 45.66 184 VAL A O 1
ATOM 1400 N N . THR A 1 185 ? 40.665 19.322 -29.871 1.00 47.44 185 THR A N 1
ATOM 1401 C CA . THR A 1 185 ? 40.821 19.500 -31.298 1.00 47.44 185 THR A CA 1
ATOM 1402 C C . THR A 1 185 ? 39.937 18.433 -31.908 1.00 47.44 185 THR A C 1
ATOM 1404 O O . THR A 1 185 ? 40.306 17.266 -32.023 1.00 47.44 185 THR A O 1
ATOM 1407 N N . LEU A 1 186 ? 38.696 18.826 -32.204 1.00 50.84 186 LEU A N 1
ATOM 1408 C CA . LEU A 1 186 ? 37.797 18.021 -33.009 1.00 50.84 186 LEU A CA 1
ATOM 1409 C C . LEU A 1 186 ? 38.602 17.612 -34.247 1.00 50.84 186 LEU A C 1
ATOM 1411 O O . LEU A 1 186 ? 39.119 18.507 -34.929 1.00 50.84 186 LEU A O 1
ATOM 1415 N N . PRO A 1 187 ? 38.779 16.307 -34.521 1.00 57.41 187 PRO A N 1
ATOM 1416 C CA . PRO A 1 187 ? 39.437 15.894 -35.744 1.00 57.41 187 PRO A CA 1
ATOM 1417 C C . PRO A 1 187 ? 38.692 16.569 -36.890 1.00 57.41 187 PRO A C 1
ATOM 1419 O O . PRO A 1 187 ? 37.457 16.578 -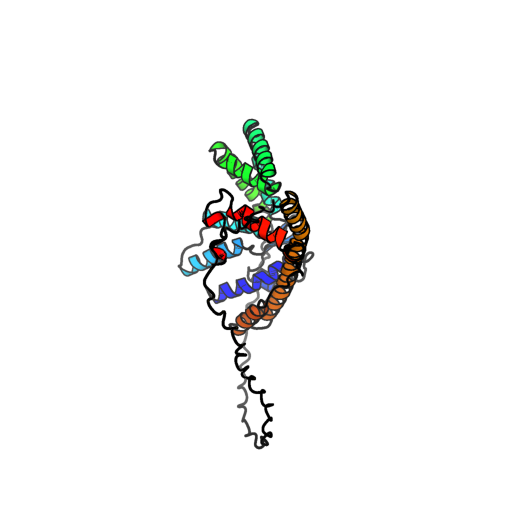36.909 1.00 57.41 187 PRO A O 1
ATOM 1422 N N . ALA A 1 188 ? 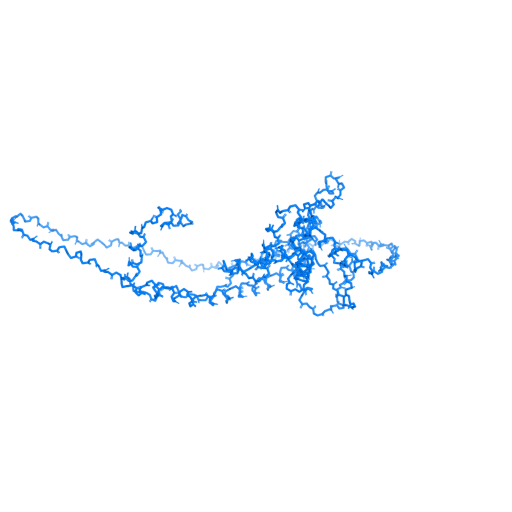39.444 17.206 -37.791 1.00 60.06 188 ALA A N 1
ATOM 1423 C CA . ALA A 1 188 ? 38.888 17.770 -39.006 1.00 60.06 188 ALA A CA 1
ATOM 1424 C C . ALA A 1 188 ? 38.011 16.687 -39.635 1.00 60.06 188 ALA A C 1
ATOM 1426 O O . ALA A 1 188 ? 38.503 15.609 -39.961 1.00 60.06 188 ALA A O 1
ATOM 1427 N N . VAL A 1 189 ? 36.704 16.948 -39.691 1.00 57.81 189 VAL A N 1
ATOM 1428 C CA . VAL A 1 189 ? 35.733 16.030 -40.273 1.00 57.81 189 VAL A CA 1
ATOM 1429 C C . VAL A 1 189 ? 36.155 15.852 -41.721 1.00 57.81 189 VAL A C 1
ATOM 1431 O O . VAL A 1 189 ? 35.979 16.760 -42.536 1.00 57.81 189 VAL A O 1
ATOM 1434 N N . GLU A 1 190 ? 36.788 14.720 -42.022 1.00 62.81 190 GLU A N 1
ATOM 1435 C CA . GLU A 1 190 ? 37.069 14.351 -43.398 1.00 62.81 190 GLU A CA 1
ATOM 1436 C C . GLU A 1 190 ? 35.727 14.312 -44.140 1.00 62.81 190 GLU A C 1
ATOM 1438 O O . GLU A 1 190 ? 34.741 13.794 -43.597 1.00 62.81 190 GLU A O 1
ATOM 1443 N N . PRO A 1 191 ? 35.637 14.911 -45.340 1.00 65.75 191 PRO A N 1
ATOM 1444 C CA . PRO A 1 191 ? 34.406 14.899 -46.106 1.00 65.75 191 PRO A CA 1
ATOM 1445 C C . PRO A 1 191 ? 34.004 13.446 -46.343 1.00 65.75 191 PRO A C 1
ATOM 1447 O O . PRO A 1 191 ? 34.743 12.674 -46.954 1.00 65.75 191 PRO A O 1
ATOM 1450 N N . ILE A 1 192 ? 32.833 13.081 -45.821 1.00 65.62 192 ILE A N 1
ATOM 1451 C CA . ILE A 1 192 ? 32.220 11.776 -46.047 1.00 65.62 192 ILE A CA 1
ATOM 1452 C C . ILE A 1 192 ? 32.154 11.590 -47.571 1.00 65.62 192 ILE A C 1
ATOM 1454 O O . ILE A 1 192 ? 31.598 12.466 -48.242 1.00 65.62 192 ILE A O 1
ATOM 1458 N N . PRO A 1 193 ? 32.738 10.518 -48.138 1.00 57.97 193 PRO A N 1
ATOM 1459 C CA . PRO A 1 193 ? 32.691 10.296 -49.573 1.00 57.97 193 PRO A CA 1
ATOM 1460 C C . PRO A 1 193 ? 31.232 10.235 -50.017 1.00 57.97 193 PRO A C 1
ATOM 1462 O O . PRO A 1 193 ? 30.413 9.532 -49.422 1.00 57.97 193 PRO A O 1
ATOM 1465 N N . GLU A 1 194 ? 30.913 11.011 -51.049 1.00 62.69 194 GLU A N 1
ATOM 1466 C CA . GLU A 1 194 ? 29.605 11.033 -51.687 1.00 62.69 194 GLU A CA 1
ATOM 1467 C C . GLU A 1 194 ? 29.282 9.617 -52.179 1.00 62.69 194 GLU A C 1
ATOM 1469 O O . GLU A 1 194 ? 29.876 9.113 -53.137 1.00 62.69 194 GLU A O 1
ATOM 1474 N N . ILE A 1 195 ? 28.389 8.932 -51.459 1.00 59.78 195 ILE A N 1
ATOM 1475 C CA . ILE A 1 195 ? 27.940 7.586 -51.803 1.00 59.78 195 ILE A CA 1
ATOM 1476 C C . ILE A 1 195 ? 27.162 7.708 -53.111 1.00 59.78 195 ILE A C 1
ATOM 1478 O O . ILE A 1 195 ? 25.995 8.097 -53.130 1.00 59.78 195 ILE A O 1
ATOM 1482 N N . THR A 1 196 ? 27.832 7.388 -54.215 1.00 60.50 196 THR A N 1
ATOM 1483 C CA . THR A 1 196 ? 27.194 7.241 -55.519 1.00 60.50 196 THR A CA 1
ATOM 1484 C C . THR A 1 196 ? 26.377 5.958 -55.460 1.00 60.50 196 THR A C 1
ATOM 1486 O O . THR A 1 196 ? 26.922 4.857 -55.483 1.00 60.50 196 THR A O 1
ATOM 1489 N N . VAL A 1 1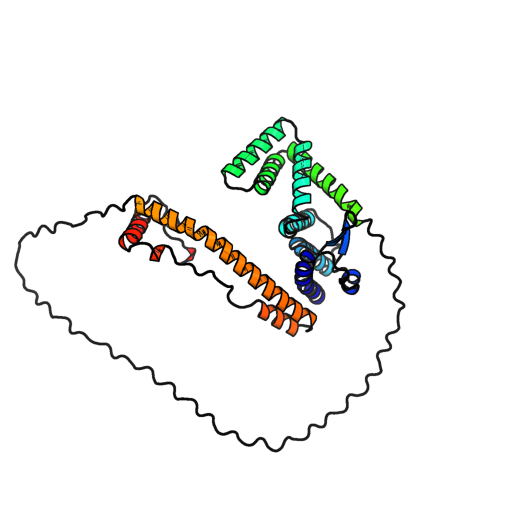97 ? 25.067 6.101 -55.279 1.00 61.00 197 VAL A N 1
ATOM 1490 C CA . VAL A 1 197 ? 24.139 4.971 -55.250 1.00 61.00 197 VAL A CA 1
ATOM 1491 C C . VAL A 1 197 ? 23.991 4.474 -56.686 1.00 61.00 197 VAL A C 1
ATOM 1493 O O . VAL A 1 197 ? 23.323 5.114 -57.498 1.00 61.00 197 VAL A O 1
ATOM 1496 N N . GLU A 1 198 ? 24.647 3.363 -57.024 1.00 65.94 198 GLU A N 1
ATOM 1497 C CA . GLU A 1 198 ? 24.377 2.693 -58.294 1.00 65.94 198 GLU A CA 1
ATOM 1498 C C . GLU A 1 198 ? 22.931 2.162 -58.298 1.00 65.94 198 GLU A C 1
ATOM 1500 O O . GLU A 1 198 ? 22.466 1.612 -57.291 1.00 65.94 198 GLU A O 1
ATOM 1505 N N . PRO A 1 199 ? 22.187 2.338 -59.403 1.00 64.88 199 PRO A N 1
ATOM 1506 C CA . PRO A 1 199 ? 20.836 1.816 -59.523 1.00 64.88 199 PRO A CA 1
ATOM 1507 C C . PRO A 1 199 ? 20.874 0.286 -59.490 1.00 64.88 199 PRO A C 1
ATOM 1509 O O . PRO A 1 199 ? 21.467 -0.358 -60.352 1.00 64.88 199 PRO A O 1
ATOM 1512 N N . VAL A 1 200 ? 20.214 -0.301 -58.491 1.00 57.75 200 VAL A N 1
ATOM 1513 C CA . VAL A 1 200 ? 20.006 -1.749 -58.396 1.00 57.75 200 VAL A CA 1
ATOM 1514 C C . VAL A 1 200 ? 18.998 -2.161 -59.475 1.00 57.75 200 VAL A C 1
ATOM 1516 O O . VAL A 1 200 ? 17.788 -2.173 -59.249 1.00 57.75 200 VAL A O 1
ATOM 1519 N N . GLU A 1 201 ? 19.491 -2.466 -60.675 1.00 60.28 201 GLU A N 1
ATOM 1520 C CA . GLU A 1 201 ? 18.735 -3.200 -61.690 1.00 60.28 201 GLU A CA 1
ATOM 1521 C C . GLU A 1 201 ? 18.602 -4.665 -61.256 1.00 60.28 201 GLU A C 1
ATOM 1523 O O . GLU A 1 201 ? 19.595 -5.364 -61.063 1.00 60.28 201 GLU A O 1
ATOM 1528 N N . GLY A 1 202 ? 17.360 -5.141 -61.124 1.00 62.69 202 GLY A N 1
ATOM 1529 C CA . GLY A 1 202 ? 17.074 -6.567 -60.947 1.00 62.69 202 GLY A CA 1
ATOM 1530 C C . GLY A 1 202 ? 16.278 -6.937 -59.699 1.00 62.69 202 GLY A C 1
ATOM 1531 O O . GLY A 1 202 ? 16.598 -7.925 -59.045 1.00 62.69 202 GLY A O 1
ATOM 1532 N N . VAL A 1 203 ? 15.205 -6.207 -59.378 1.00 51.50 203 VAL A N 1
ATOM 1533 C CA . VAL A 1 203 ? 14.146 -6.777 -58.531 1.00 51.50 203 VAL A CA 1
ATOM 1534 C C . VAL A 1 203 ? 13.270 -7.651 -59.425 1.00 51.50 203 VAL A C 1
ATOM 1536 O O . VAL A 1 203 ? 12.406 -7.168 -60.155 1.00 51.50 203 VAL A O 1
ATOM 1539 N N . VAL A 1 204 ? 13.560 -8.950 -59.412 1.00 62.91 204 VAL A N 1
ATOM 1540 C CA . VAL A 1 204 ? 12.728 -9.985 -60.032 1.00 62.91 204 VAL A CA 1
ATOM 1541 C C . VAL A 1 204 ? 11.343 -9.927 -59.371 1.00 62.91 204 VAL A C 1
ATOM 1543 O O . VAL A 1 204 ? 11.281 -9.902 -58.140 1.00 62.91 204 VAL A O 1
ATOM 1546 N N . PRO A 1 205 ? 10.236 -9.875 -60.134 1.00 62.41 205 PRO A N 1
ATOM 1547 C CA . PRO A 1 205 ? 8.899 -9.832 -59.561 1.00 62.41 205 PRO A CA 1
ATOM 1548 C C . PRO A 1 205 ? 8.636 -11.126 -58.791 1.00 62.41 205 PRO A C 1
ATOM 1550 O O . PRO A 1 205 ? 8.533 -12.205 -59.373 1.00 62.41 205 PRO A O 1
ATOM 1553 N N . THR A 1 206 ? 8.559 -11.014 -57.469 1.00 61.56 206 THR A N 1
ATOM 1554 C CA . THR A 1 206 ? 8.129 -12.091 -56.585 1.00 61.56 206 THR A CA 1
ATOM 1555 C C . THR A 1 206 ? 6.673 -12.423 -56.895 1.00 61.56 206 THR A C 1
ATOM 1557 O O . THR A 1 206 ? 5.826 -11.529 -56.953 1.00 61.56 206 THR A O 1
ATOM 1560 N N . GLU A 1 207 ? 6.399 -13.707 -57.127 1.00 65.50 207 GLU A N 1
ATOM 1561 C CA . GLU A 1 207 ? 5.059 -14.238 -57.375 1.00 65.50 207 GLU A CA 1
ATOM 1562 C C . GLU A 1 207 ? 4.057 -13.767 -56.305 1.00 65.50 207 GLU A C 1
ATOM 1564 O O . GLU A 1 207 ? 4.419 -13.637 -55.129 1.00 65.50 207 GLU A O 1
ATOM 1569 N N . PRO A 1 208 ? 2.791 -13.510 -56.687 1.00 66.75 208 PRO A N 1
ATOM 1570 C CA . PRO A 1 208 ? 1.766 -13.108 -55.741 1.00 66.75 208 PRO A CA 1
ATOM 1571 C C . PRO A 1 208 ? 1.573 -14.214 -54.702 1.00 66.75 208 PRO A C 1
ATOM 1573 O O . PRO A 1 208 ? 1.174 -15.333 -55.020 1.00 66.75 208 PRO A O 1
ATOM 1576 N N . VAL A 1 209 ? 1.854 -13.877 -53.444 1.00 65.19 209 VAL A N 1
ATOM 1577 C CA . VAL A 1 209 ? 1.522 -14.712 -52.292 1.00 65.19 209 VAL A CA 1
ATOM 1578 C C . VAL A 1 209 ? 0.013 -14.944 -52.316 1.00 65.19 209 VAL A C 1
ATOM 1580 O O . VAL A 1 209 ? -0.774 -14.013 -52.142 1.00 65.19 209 VAL A O 1
ATOM 1583 N N . ILE A 1 210 ? -0.381 -16.192 -52.570 1.00 60.62 210 ILE A N 1
ATOM 1584 C CA . ILE A 1 210 ? -1.761 -16.661 -52.482 1.00 60.62 210 ILE A CA 1
ATOM 1585 C C . ILE A 1 210 ? -2.169 -16.534 -51.014 1.00 60.62 210 ILE A C 1
ATOM 1587 O O . ILE A 1 210 ? -1.752 -17.324 -50.166 1.00 60.62 210 ILE A O 1
ATOM 1591 N N . VAL A 1 211 ? -2.941 -15.495 -50.705 1.00 68.25 211 VAL A N 1
ATOM 1592 C CA . VAL A 1 211 ? -3.598 -15.346 -49.408 1.00 68.25 211 VAL A CA 1
ATOM 1593 C C . VAL A 1 211 ? -4.632 -16.472 -49.313 1.00 68.25 211 VAL A C 1
ATOM 1595 O O . VAL A 1 211 ? -5.484 -16.555 -50.200 1.00 68.25 211 VAL A O 1
ATOM 1598 N N . PRO A 1 212 ? -4.568 -17.363 -48.306 1.00 62.44 212 PRO A N 1
ATOM 1599 C CA . PRO A 1 212 ? -5.605 -18.364 -48.121 1.00 62.44 212 PRO A CA 1
ATOM 1600 C C . PRO A 1 212 ? -6.939 -17.652 -47.897 1.00 62.44 212 PRO A C 1
ATOM 1602 O O . PRO A 1 212 ? -7.067 -16.794 -47.023 1.00 62.44 212 PRO A O 1
ATOM 1605 N N . GLU A 1 213 ? -7.903 -17.995 -48.743 1.00 65.62 213 GLU A N 1
ATOM 1606 C CA . GLU A 1 213 ? -9.276 -17.515 -48.710 1.00 65.62 213 GLU A CA 1
ATOM 1607 C C . GLU A 1 213 ? -9.861 -17.799 -47.321 1.00 65.62 213 GLU A C 1
ATOM 1609 O O . GLU A 1 213 ? -9.980 -18.950 -46.894 1.00 65.62 213 GLU A O 1
ATOM 1614 N N . VAL A 1 214 ? -10.133 -16.729 -46.572 1.00 69.69 214 VAL A N 1
ATOM 1615 C CA . VAL A 1 214 ? -10.792 -16.810 -45.268 1.00 69.69 214 VAL A CA 1
ATOM 1616 C C . VAL A 1 214 ? -12.188 -17.378 -45.529 1.00 69.69 214 VAL A C 1
ATOM 1618 O O . VAL A 1 214 ? -12.935 -16.750 -46.281 1.00 69.69 214 VAL A O 1
ATOM 1621 N N . PRO A 1 215 ? -12.551 -18.546 -44.966 1.00 65.62 215 PRO A N 1
ATOM 1622 C CA . PRO A 1 215 ? -13.864 -19.125 -45.200 1.00 65.62 215 PRO A CA 1
ATOM 1623 C C . PRO A 1 215 ? -14.935 -18.131 -44.756 1.00 65.62 215 PRO A C 1
ATOM 1625 O O . PRO A 1 215 ? -14.873 -17.591 -43.647 1.00 65.62 215 PRO A O 1
ATOM 1628 N N . GLU A 1 216 ? -15.889 -17.874 -45.649 1.00 67.88 216 GLU A N 1
ATOM 1629 C CA . GLU A 1 216 ? -17.023 -17.000 -45.379 1.00 67.88 216 GLU A CA 1
ATOM 1630 C C . GLU A 1 216 ? -17.716 -17.422 -44.072 1.00 67.88 216 GLU A C 1
ATOM 1632 O O . GLU A 1 216 ? -17.878 -18.622 -43.810 1.00 67.88 216 GLU A O 1
ATOM 1637 N N . PRO A 1 217 ? -18.134 -16.462 -43.228 1.00 63.00 217 PRO A N 1
ATOM 1638 C CA . PRO A 1 217 ? -18.887 -16.780 -42.030 1.00 63.00 217 PRO A CA 1
ATOM 1639 C C . PRO A 1 217 ? -20.178 -17.488 -42.440 1.00 63.00 217 PRO A C 1
ATOM 1641 O O . PRO A 1 217 ? -21.022 -16.925 -43.136 1.00 63.00 217 PRO A O 1
ATOM 1644 N N . ILE A 1 218 ? -20.329 -18.735 -41.991 1.00 59.12 218 ILE A N 1
ATOM 1645 C CA . ILE A 1 218 ? -21.564 -19.500 -42.129 1.00 59.12 218 ILE A CA 1
ATOM 1646 C C . ILE A 1 218 ? -22.668 -18.685 -41.450 1.00 59.12 218 ILE A C 1
ATOM 1648 O O . ILE A 1 218 ? -22.742 -18.611 -40.222 1.00 59.12 218 ILE A O 1
ATOM 1652 N N . VAL A 1 219 ? -23.517 -18.055 -42.262 1.00 57.16 219 VAL A N 1
ATOM 1653 C CA . VAL A 1 219 ? -24.761 -17.426 -41.823 1.00 57.16 219 VAL A CA 1
ATOM 1654 C C . VAL A 1 219 ? -25.641 -18.546 -41.280 1.00 57.16 219 VAL A C 1
ATOM 1656 O O . VAL A 1 219 ? -26.280 -19.276 -42.038 1.00 57.16 219 VAL A O 1
ATOM 1659 N N . GLN A 1 220 ? -25.640 -18.722 -39.958 1.00 53.62 220 GLN A N 1
ATOM 1660 C CA . GLN A 1 220 ? -26.605 -19.585 -39.292 1.00 53.62 220 GLN A CA 1
ATOM 1661 C C . GLN A 1 220 ? -27.990 -18.989 -39.543 1.00 53.62 220 GLN A C 1
ATOM 1663 O O . GLN A 1 220 ? -28.326 -17.916 -39.040 1.00 53.62 220 GLN A O 1
ATOM 1668 N N . GLN A 1 221 ? -28.777 -19.662 -40.381 1.00 59.28 221 GLN A N 1
ATOM 1669 C CA . GLN A 1 221 ? -30.189 -19.347 -40.530 1.00 59.28 221 GLN A CA 1
ATOM 1670 C C . GLN A 1 221 ? -30.869 -19.535 -39.166 1.00 59.28 221 GLN A C 1
ATOM 1672 O O . GLN A 1 221 ? -30.586 -20.526 -38.487 1.00 59.28 221 GLN A O 1
ATOM 1677 N N . PRO A 1 222 ? -31.752 -18.613 -38.745 1.00 60.03 222 PRO A N 1
ATOM 1678 C CA . PRO A 1 222 ? -32.491 -18.771 -37.504 1.00 60.03 222 PRO A CA 1
ATOM 1679 C C . PRO A 1 222 ? -33.339 -20.041 -37.590 1.00 60.03 222 PRO A C 1
ATOM 1681 O O . PRO A 1 222 ? -34.231 -20.158 -38.434 1.00 60.03 222 PRO A O 1
ATOM 1684 N N . ILE A 1 223 ? -33.044 -20.995 -36.708 1.00 54.44 223 ILE A N 1
ATOM 1685 C CA . ILE A 1 223 ? -33.887 -22.161 -36.468 1.00 54.44 223 ILE A CA 1
ATOM 1686 C C . ILE A 1 223 ? -35.191 -21.612 -35.886 1.00 54.44 223 ILE A C 1
ATOM 1688 O O . ILE A 1 223 ? -35.265 -21.209 -34.728 1.00 54.44 223 ILE A O 1
ATOM 1692 N N . SER A 1 224 ? -36.207 -21.513 -36.738 1.00 53.31 224 SER A N 1
ATOM 1693 C CA . SER A 1 224 ? -37.576 -21.221 -36.340 1.00 53.31 224 SER A CA 1
ATOM 1694 C C . SER A 1 224 ? -38.172 -22.514 -35.802 1.00 53.31 224 SER A C 1
ATOM 1696 O O . SER A 1 224 ? -38.677 -23.348 -36.551 1.00 53.31 224 SER A O 1
ATOM 1698 N N . GLU A 1 225 ? -38.068 -22.713 -34.492 1.00 55.81 225 GLU A N 1
ATOM 1699 C CA . GLU A 1 225 ? -38.844 -23.758 -33.837 1.00 55.81 225 GLU A CA 1
ATOM 1700 C C . GLU A 1 225 ? -40.339 -23.399 -33.915 1.00 55.81 225 GLU A C 1
ATOM 1702 O O . GLU A 1 225 ? -40.722 -22.257 -33.634 1.00 55.81 225 GLU A O 1
ATOM 1707 N N . PRO A 1 226 ? -41.210 -24.338 -34.325 1.00 57.69 226 PRO A N 1
ATOM 1708 C CA . PRO A 1 226 ? -42.642 -24.101 -34.351 1.00 57.69 226 PRO A CA 1
ATOM 1709 C C . PRO A 1 226 ? -43.160 -23.995 -32.916 1.00 57.69 226 PRO A C 1
ATOM 1711 O O . PRO A 1 226 ? -43.186 -24.974 -32.173 1.00 57.69 226 PRO A O 1
ATOM 1714 N N . VAL A 1 227 ? -43.612 -22.797 -32.545 1.00 53.91 227 VAL A N 1
ATOM 1715 C CA . VAL A 1 227 ? -44.396 -22.559 -31.330 1.00 53.91 227 VAL A CA 1
ATOM 1716 C C . VAL A 1 227 ? -45.630 -23.471 -31.376 1.00 53.91 227 VAL A C 1
ATOM 1718 O O . VAL A 1 227 ? -46.438 -23.338 -32.303 1.00 53.91 227 VAL A O 1
ATOM 1721 N N . PRO A 1 228 ? -45.821 -24.401 -30.421 1.00 52.38 228 PRO A N 1
ATOM 1722 C CA . PRO A 1 228 ? -47.059 -25.150 -30.346 1.00 52.38 228 PRO A CA 1
ATOM 1723 C C . PRO A 1 228 ? -48.198 -24.183 -30.018 1.00 52.38 228 PRO A C 1
ATOM 1725 O O . PRO A 1 228 ? -48.198 -23.480 -29.009 1.00 52.38 228 PRO A O 1
ATOM 1728 N N . ASN A 1 229 ? -49.164 -24.148 -30.929 1.00 50.47 229 ASN A N 1
ATOM 1729 C CA . ASN A 1 229 ? -50.407 -23.407 -30.830 1.00 50.47 229 ASN A CA 1
ATOM 1730 C C . ASN A 1 229 ? -51.213 -23.927 -29.626 1.00 50.47 229 ASN A C 1
ATOM 1732 O O . ASN A 1 229 ? -51.919 -24.934 -29.729 1.00 50.47 229 ASN A O 1
ATOM 1736 N N . ILE A 1 230 ? -51.077 -23.269 -28.471 1.00 47.06 230 ILE A N 1
ATOM 1737 C CA . ILE A 1 230 ? -51.907 -23.537 -27.295 1.00 47.06 230 ILE A CA 1
ATOM 1738 C C . ILE A 1 230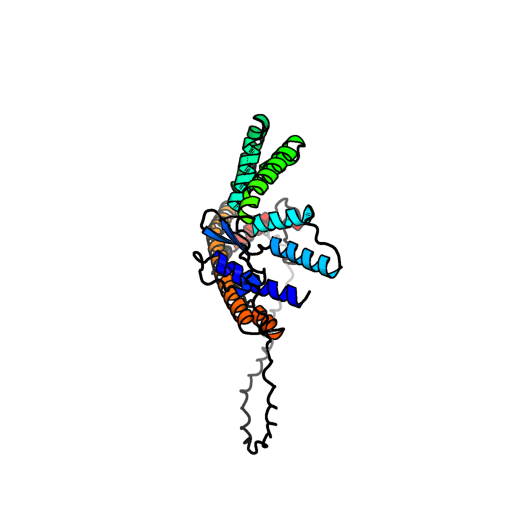 ? -53.303 -23.010 -27.612 1.00 47.06 230 ILE A C 1
ATOM 1740 O O . ILE A 1 230 ? -53.598 -21.818 -27.531 1.00 47.06 230 ILE A O 1
ATOM 1744 N N . THR A 1 231 ? -54.152 -23.945 -28.024 1.00 51.09 231 THR A N 1
ATOM 1745 C CA . THR A 1 231 ? -55.586 -23.747 -28.178 1.00 51.09 231 THR A CA 1
ATOM 1746 C C . THR A 1 231 ? -56.151 -23.313 -26.832 1.00 51.09 231 THR A C 1
ATOM 1748 O O . THR A 1 231 ? -56.075 -24.044 -25.847 1.00 51.09 231 THR A O 1
ATOM 1751 N N . GLN A 1 232 ? -56.713 -22.105 -26.809 1.00 53.50 232 GLN A N 1
ATOM 1752 C CA . GLN A 1 232 ? -57.582 -21.626 -25.746 1.00 53.50 232 GLN A CA 1
ATOM 1753 C C . GLN A 1 232 ? -58.741 -22.610 -25.589 1.00 53.50 232 GLN A C 1
ATOM 1755 O O . GLN A 1 232 ? -59.659 -22.637 -26.409 1.00 53.50 232 GLN A O 1
ATOM 1760 N N . GLN A 1 233 ? -58.699 -23.414 -24.532 1.00 45.50 233 GLN A N 1
ATOM 1761 C CA . GLN A 1 233 ? -59.860 -24.147 -24.064 1.00 45.50 233 GLN A CA 1
ATOM 1762 C C . GLN A 1 233 ? -60.306 -23.505 -22.757 1.00 45.50 233 GLN A C 1
ATOM 1764 O O . GLN A 1 233 ? -59.669 -23.623 -21.715 1.00 45.50 233 GLN A O 1
ATOM 1769 N N . ALA A 1 234 ? -61.378 -22.729 -22.890 1.00 60.16 234 ALA A N 1
ATOM 1770 C CA . ALA A 1 234 ? -62.180 -22.236 -21.792 1.00 60.16 234 ALA A CA 1
ATOM 1771 C C . ALA A 1 234 ? -62.726 -23.404 -20.956 1.00 60.16 234 ALA A C 1
ATOM 1773 O O . ALA A 1 234 ? -62.963 -24.491 -21.489 1.00 60.16 234 ALA A O 1
ATOM 1774 N N . ASN A 1 235 ? -63.027 -23.080 -19.695 1.00 53.34 235 ASN A N 1
ATOM 1775 C CA . ASN A 1 235 ? -63.707 -23.881 -18.673 1.00 53.34 235 ASN A CA 1
ATOM 1776 C C . ASN A 1 235 ? -62.766 -24.738 -17.812 1.00 53.34 235 ASN A C 1
ATOM 1778 O O . ASN A 1 235 ? -62.416 -25.842 -18.204 1.00 53.34 235 ASN A O 1
ATOM 1782 N N . ASP A 1 236 ? -62.424 -24.259 -16.613 1.00 42.34 236 ASP A N 1
ATOM 1783 C CA . ASP A 1 236 ? -63.030 -24.815 -15.394 1.00 42.34 236 ASP A CA 1
ATOM 1784 C C . ASP A 1 236 ? -62.720 -23.929 -14.175 1.00 42.34 236 ASP A C 1
ATOM 1786 O O . ASP A 1 236 ? -61.579 -23.540 -13.934 1.00 42.34 236 ASP A O 1
ATOM 1790 N N . ASP A 1 237 ? -63.758 -23.620 -13.405 1.00 51.78 237 ASP A N 1
ATOM 1791 C CA . ASP A 1 237 ? -63.770 -22.744 -12.226 1.00 51.78 237 ASP A CA 1
ATOM 1792 C C . ASP A 1 237 ? -63.313 -23.510 -10.963 1.00 51.78 237 ASP A C 1
ATOM 1794 O O . ASP A 1 237 ? -63.852 -23.365 -9.863 1.00 51.78 237 ASP A O 1
ATOM 1798 N N . SER A 1 238 ? -62.316 -24.386 -11.107 1.00 46.84 238 SER A N 1
ATOM 1799 C CA . SER A 1 238 ? -61.778 -25.162 -9.994 1.00 46.84 238 SER A CA 1
ATOM 1800 C C . SER A 1 238 ? -60.580 -24.446 -9.383 1.00 46.84 238 SER A C 1
ATOM 1802 O O . SER A 1 238 ? -59.490 -24.404 -9.952 1.00 46.84 238 SER A O 1
ATOM 1804 N N . ILE A 1 239 ? -60.811 -23.906 -8.191 1.00 48.53 239 ILE A N 1
ATOM 1805 C CA . ILE A 1 239 ? -59.836 -23.387 -7.234 1.00 48.53 239 ILE A CA 1
ATOM 1806 C C . ILE A 1 239 ? -58.718 -24.424 -7.026 1.00 48.53 239 ILE A C 1
ATOM 1808 O O . ILE A 1 239 ? -58.798 -25.289 -6.155 1.00 48.53 239 ILE A O 1
ATOM 1812 N N . VAL A 1 240 ? -57.655 -24.347 -7.826 1.00 45.09 240 VAL A N 1
ATOM 1813 C CA . VAL A 1 240 ? -56.385 -24.990 -7.500 1.00 45.09 240 VAL A CA 1
ATOM 1814 C C . VAL A 1 240 ? -55.699 -24.044 -6.532 1.00 45.09 240 VAL A C 1
ATOM 1816 O O . VAL A 1 240 ? -55.211 -22.982 -6.917 1.00 45.09 240 VAL A O 1
ATOM 1819 N N . ASN A 1 241 ? -55.701 -24.421 -5.253 1.00 49.78 241 ASN A N 1
ATOM 1820 C CA . ASN A 1 241 ? -54.721 -23.941 -4.290 1.00 49.78 241 ASN A CA 1
ATOM 1821 C C . ASN A 1 241 ? -53.341 -24.242 -4.883 1.00 49.78 241 ASN A C 1
ATOM 1823 O O . ASN A 1 241 ? -52.796 -25.328 -4.689 1.00 49.78 241 ASN A O 1
ATOM 1827 N N . VAL A 1 242 ? -52.798 -23.290 -5.642 1.00 51.56 242 VAL A N 1
ATOM 1828 C CA . VAL A 1 242 ? -51.371 -23.199 -5.917 1.00 51.56 242 VAL A CA 1
ATOM 1829 C C . VAL A 1 242 ? -50.762 -22.987 -4.545 1.00 51.56 242 VAL A C 1
ATOM 1831 O O . VAL A 1 242 ? -50.729 -21.871 -4.025 1.00 51.56 242 VAL A O 1
ATOM 1834 N N . VAL A 1 243 ? -50.412 -24.103 -3.904 1.00 52.62 243 VAL A N 1
ATOM 1835 C CA . VAL A 1 243 ? -49.554 -24.130 -2.733 1.00 52.62 243 VAL A CA 1
ATOM 1836 C C . VAL A 1 243 ? -48.331 -23.355 -3.179 1.00 52.62 243 VAL A C 1
ATOM 1838 O O . VAL A 1 243 ? -47.556 -23.833 -4.001 1.00 52.62 243 VAL A O 1
ATOM 1841 N N . ARG A 1 244 ? -48.258 -22.094 -2.745 1.00 52.84 244 ARG A N 1
ATOM 1842 C CA . ARG A 1 244 ? -47.081 -21.259 -2.899 1.00 52.84 244 ARG A CA 1
ATOM 1843 C C . ARG A 1 244 ? -45.965 -22.030 -2.229 1.00 52.84 244 ARG A C 1
ATOM 1845 O O . ARG A 1 244 ? -45.826 -22.002 -1.011 1.00 52.84 244 ARG A O 1
ATOM 1852 N N . GLU A 1 245 ? -45.194 -22.734 -3.040 1.00 52.53 245 GLU A N 1
ATOM 1853 C CA . GLU A 1 245 ? -43.917 -23.332 -2.683 1.00 52.53 245 GLU A CA 1
ATOM 1854 C C . GLU A 1 245 ? -42.867 -22.211 -2.565 1.00 52.53 245 GLU A C 1
ATOM 1856 O O . GLU A 1 245 ? -41.726 -22.335 -2.987 1.00 52.53 245 GLU A O 1
ATOM 1861 N N . ASP A 1 246 ? -43.263 -21.097 -1.936 1.00 56.66 246 ASP A N 1
ATOM 1862 C CA . ASP A 1 246 ? -42.390 -20.086 -1.355 1.00 56.66 246 ASP A CA 1
ATOM 1863 C C . ASP A 1 246 ? -41.860 -20.649 -0.027 1.00 56.66 246 ASP A C 1
ATOM 1865 O O . ASP A 1 246 ? -41.917 -20.008 1.026 1.00 56.66 246 ASP A O 1
ATOM 1869 N N . ALA A 1 247 ? -41.383 -21.898 -0.050 1.00 56.47 247 ALA A N 1
ATOM 1870 C CA . ALA A 1 247 ? -40.505 -22.389 0.988 1.00 56.47 247 ALA A CA 1
ATOM 1871 C C . ALA A 1 247 ? -39.247 -21.537 0.854 1.00 56.47 247 ALA A C 1
ATOM 1873 O O . ALA A 1 247 ? -38.390 -21.797 0.012 1.00 56.47 247 ALA A O 1
ATOM 1874 N N . VAL A 1 248 ? -39.210 -20.448 1.623 1.00 58.34 248 VAL A N 1
ATOM 1875 C CA . VAL A 1 248 ? -38.042 -19.603 1.825 1.00 58.34 248 VAL A CA 1
ATOM 1876 C C . VAL A 1 248 ? -36.932 -20.558 2.238 1.00 58.34 248 VAL A C 1
ATOM 1878 O O . VAL A 1 248 ? -36.888 -21.001 3.385 1.00 58.34 248 VAL A O 1
ATOM 1881 N N . LEU A 1 249 ? -36.114 -20.970 1.266 1.00 60.44 249 LEU A N 1
ATOM 1882 C CA . LEU A 1 249 ? -34.956 -21.816 1.490 1.00 60.44 249 LEU A CA 1
ATOM 1883 C C . LEU A 1 249 ? -34.035 -20.983 2.366 1.00 60.44 249 LEU A C 1
ATOM 1885 O O . LEU A 1 249 ? -33.342 -20.091 1.878 1.00 60.44 249 LEU A O 1
ATOM 1889 N N . ALA A 1 250 ? -34.137 -21.205 3.674 1.00 62.53 250 ALA A N 1
ATOM 1890 C CA . ALA A 1 250 ? -33.289 -20.563 4.648 1.00 62.53 250 ALA A CA 1
ATOM 1891 C C . ALA A 1 250 ? -31.853 -20.864 4.229 1.00 62.53 250 ALA A C 1
ATOM 1893 O O . ALA A 1 250 ? -31.458 -22.028 4.136 1.00 62.53 250 ALA A O 1
ATOM 1894 N N . VAL A 1 251 ? -31.112 -19.808 3.902 1.00 62.97 251 VAL A N 1
ATOM 1895 C CA . VAL A 1 251 ? -29.688 -19.910 3.612 1.00 62.97 251 VAL A CA 1
ATOM 1896 C C . VAL A 1 251 ? -29.064 -20.517 4.863 1.00 62.97 251 VAL A C 1
ATOM 1898 O O . VAL A 1 251 ? -29.236 -19.939 5.940 1.00 62.97 251 VAL A O 1
ATOM 1901 N N . PRO A 1 252 ? -28.423 -21.694 4.779 1.00 74.94 252 PRO A N 1
ATOM 1902 C CA . PRO A 1 252 ? -27.797 -22.266 5.956 1.00 74.94 252 PRO A CA 1
ATOM 1903 C C . PRO A 1 252 ? -26.765 -21.253 6.463 1.00 74.94 252 PRO A C 1
ATOM 1905 O O . PRO A 1 252 ? -25.993 -20.731 5.654 1.00 74.94 252 PRO A O 1
ATOM 1908 N N . GLU A 1 253 ? -26.764 -20.957 7.772 1.00 71.44 253 GLU A N 1
ATOM 1909 C CA . GLU A 1 253 ? -25.829 -20.005 8.417 1.00 71.44 253 GLU A CA 1
ATOM 1910 C C . GLU A 1 253 ? -24.355 -20.300 8.067 1.00 71.44 253 GLU A C 1
ATOM 1912 O O . GLU A 1 253 ? -23.509 -19.407 8.068 1.00 71.44 253 GLU A O 1
ATOM 1917 N N . ASP A 1 254 ? -24.077 -21.541 7.671 1.00 88.38 254 ASP A N 1
ATOM 1918 C CA . ASP A 1 254 ? -22.806 -22.045 7.156 1.00 88.38 254 ASP A CA 1
ATOM 1919 C C . ASP A 1 254 ? -22.326 -21.353 5.859 1.00 88.38 254 ASP A C 1
ATOM 1921 O O . ASP A 1 254 ? -21.132 -21.238 5.608 1.00 88.38 254 ASP A O 1
ATOM 1925 N N . THR A 1 255 ? -23.221 -20.797 5.035 1.00 92.38 255 THR A N 1
ATOM 1926 C CA . THR A 1 255 ? -22.850 -20.245 3.714 1.00 92.38 255 THR A CA 1
ATOM 1927 C C . THR A 1 255 ? -21.904 -19.046 3.819 1.00 92.38 255 THR A C 1
ATOM 1929 O O . THR A 1 255 ? -20.952 -18.930 3.045 1.00 92.38 255 THR A O 1
ATOM 1932 N N . VAL A 1 256 ? -22.139 -18.157 4.791 1.00 91.81 256 VAL A N 1
ATOM 1933 C CA . VAL A 1 256 ? -21.263 -17.000 5.041 1.00 91.81 256 VAL A CA 1
ATOM 1934 C C . VAL A 1 256 ? -19.918 -17.468 5.591 1.00 91.81 256 VAL A C 1
ATOM 1936 O O . VAL A 1 256 ? -18.884 -16.981 5.151 1.00 91.81 256 VAL A O 1
ATOM 1939 N N . GLN A 1 257 ? -19.915 -18.447 6.501 1.00 94.25 257 GLN A N 1
ATOM 1940 C CA . GLN A 1 257 ? -18.683 -19.006 7.068 1.00 94.25 257 GLN A CA 1
ATOM 1941 C C . GLN A 1 257 ? -17.832 -19.692 5.994 1.00 94.25 257 GLN A C 1
ATOM 1943 O O . GLN A 1 257 ? -16.620 -19.485 5.941 1.00 94.25 257 GLN A O 1
ATOM 1948 N N . LYS A 1 258 ? -18.470 -20.435 5.085 1.00 94.88 258 LYS A N 1
ATOM 1949 C CA . LYS A 1 258 ? -17.826 -21.040 3.920 1.00 94.88 258 LYS A CA 1
ATOM 1950 C C . LYS A 1 258 ? -17.202 -19.985 3.007 1.00 94.88 258 LYS A C 1
ATOM 1952 O O . LYS A 1 258 ? -16.038 -20.131 2.642 1.00 94.88 258 LYS A O 1
ATOM 1957 N N . LEU A 1 259 ? -17.928 -18.911 2.675 1.00 94.62 259 LEU A N 1
ATOM 1958 C CA . LEU A 1 259 ? -17.376 -17.807 1.880 1.00 94.62 259 LEU A CA 1
ATOM 1959 C C . LEU A 1 259 ? -16.176 -17.155 2.582 1.00 94.62 259 LEU A C 1
ATOM 1961 O O . LEU A 1 259 ? -15.145 -16.951 1.944 1.00 94.62 259 LEU A O 1
ATOM 1965 N N . THR A 1 260 ? -16.278 -16.874 3.884 1.00 94.00 260 THR A N 1
ATOM 1966 C CA . THR A 1 260 ? -15.168 -16.323 4.675 1.00 94.00 260 THR A CA 1
ATOM 1967 C C . THR A 1 260 ? -13.945 -17.235 4.622 1.00 94.00 260 THR A C 1
ATOM 1969 O O . THR A 1 260 ? -12.853 -16.760 4.321 1.00 94.00 260 THR A O 1
ATOM 1972 N N . GLY A 1 261 ? -14.119 -18.548 4.803 1.00 94.56 261 GLY A N 1
ATOM 1973 C CA . GLY A 1 261 ? -13.020 -19.512 4.707 1.00 94.56 261 GLY A CA 1
ATOM 1974 C C . GLY A 1 261 ? -12.372 -19.557 3.318 1.00 94.56 261 GLY A C 1
ATOM 1975 O O . GLY A 1 261 ? -11.150 -19.649 3.213 1.00 94.56 261 GLY A O 1
ATOM 1976 N N . LEU A 1 262 ? -13.161 -19.436 2.243 1.00 94.06 262 LEU A N 1
ATOM 1977 C CA . LEU A 1 262 ? -12.637 -19.344 0.874 1.00 94.06 262 LEU A CA 1
ATOM 1978 C C . LEU A 1 262 ? -11.850 -18.043 0.640 1.00 94.06 262 LEU A C 1
ATOM 1980 O O . LEU A 1 262 ? -10.830 -18.061 -0.049 1.00 94.06 262 LEU A O 1
ATOM 1984 N N . ILE A 1 263 ? -12.288 -16.924 1.224 1.00 91.44 263 ILE A N 1
ATOM 1985 C CA . ILE A 1 263 ? -11.582 -15.635 1.146 1.00 91.44 263 ILE A CA 1
ATOM 1986 C C . ILE A 1 263 ? -10.267 -15.686 1.930 1.00 91.44 263 ILE A C 1
ATOM 1988 O O . ILE A 1 263 ? -9.241 -15.233 1.429 1.00 91.44 263 ILE A O 1
ATOM 1992 N N . GLU A 1 264 ? -10.254 -16.269 3.127 1.00 90.81 264 GLU A N 1
ATOM 1993 C CA . GLU A 1 264 ? -9.029 -16.434 3.921 1.00 90.81 264 GLU A CA 1
ATOM 1994 C C . GLU A 1 264 ? -7.996 -17.301 3.190 1.00 90.81 264 GLU A C 1
ATOM 1996 O O . GLU A 1 264 ? -6.814 -16.962 3.148 1.00 90.81 264 GLU A O 1
ATOM 2001 N N . GLN A 1 265 ? -8.444 -18.368 2.522 1.00 89.75 265 GLN A N 1
ATOM 2002 C CA . GLN A 1 265 ? -7.588 -19.196 1.665 1.00 89.75 265 GLN A CA 1
ATOM 2003 C C . GLN A 1 265 ? -7.061 -18.448 0.430 1.00 89.75 265 GLN A C 1
ATOM 2005 O O . GLN A 1 265 ? -6.031 -18.836 -0.122 1.00 89.75 265 GLN A O 1
ATOM 2010 N N . ALA A 1 266 ? -7.728 -17.373 0.001 1.00 88.94 266 ALA A N 1
ATOM 2011 C CA . ALA A 1 266 ? -7.285 -16.520 -1.098 1.00 88.94 266 ALA A CA 1
ATOM 2012 C C . ALA A 1 266 ? -6.213 -15.496 -0.685 1.00 88.94 266 ALA A C 1
ATOM 2014 O O . ALA A 1 266 ? -5.465 -15.031 -1.546 1.00 88.94 266 ALA A O 1
ATOM 2015 N N . VAL A 1 267 ? -6.095 -15.146 0.603 1.00 84.69 267 VAL A N 1
ATOM 2016 C CA . VAL A 1 267 ? -5.120 -14.147 1.088 1.00 84.69 267 VAL A CA 1
ATOM 2017 C C . VAL A 1 267 ? -3.675 -14.494 0.693 1.00 84.69 267 VAL A C 1
ATOM 2019 O O . VAL A 1 267 ? -3.016 -13.624 0.120 1.00 84.69 267 VAL A O 1
ATOM 2022 N N . PRO A 1 268 ? -3.182 -15.739 0.861 1.00 87.69 268 PRO A N 1
ATOM 2023 C CA . PRO A 1 268 ? -1.836 -16.110 0.416 1.00 87.69 268 PRO A CA 1
ATOM 2024 C C . PRO A 1 268 ? -1.607 -15.914 -1.091 1.00 87.69 268 PRO A C 1
ATOM 2026 O O . PRO A 1 268 ? -0.497 -15.610 -1.520 1.00 87.69 268 PRO A O 1
ATOM 2029 N N . ILE A 1 269 ? -2.652 -16.048 -1.919 1.00 91.62 269 ILE A N 1
ATOM 2030 C CA . ILE A 1 269 ? -2.546 -15.866 -3.376 1.00 91.62 269 ILE A CA 1
ATOM 2031 C C . ILE A 1 269 ? -2.254 -14.401 -3.716 1.00 91.62 269 ILE A C 1
ATOM 2033 O O . ILE A 1 269 ? -1.547 -14.127 -4.687 1.00 91.62 269 ILE A O 1
ATOM 2037 N N . ARG A 1 270 ? -2.734 -13.455 -2.899 1.00 87.06 270 ARG A N 1
ATOM 2038 C CA . ARG A 1 270 ? -2.436 -12.028 -3.063 1.00 87.06 270 ARG A CA 1
ATOM 2039 C C . ARG A 1 270 ? -0.946 -11.748 -2.913 1.00 87.06 270 ARG A C 1
ATOM 2041 O O . ARG A 1 270 ? -0.379 -11.093 -3.782 1.00 87.06 270 ARG A O 1
ATOM 2048 N N . GLU A 1 271 ? -0.317 -12.288 -1.870 1.00 89.25 271 GLU A N 1
ATOM 2049 C CA . GLU A 1 271 ? 1.126 -12.139 -1.638 1.00 89.25 271 GLU A CA 1
ATOM 2050 C C . GLU A 1 271 ? 1.935 -12.729 -2.800 1.00 89.25 271 GLU A C 1
ATOM 2052 O O . GLU A 1 271 ? 2.852 -12.091 -3.318 1.00 89.25 271 GLU A O 1
ATOM 2057 N N . VAL A 1 272 ? 1.543 -13.914 -3.286 1.00 92.81 272 VAL A N 1
ATOM 2058 C CA . VAL A 1 272 ? 2.172 -14.542 -4.459 1.00 92.81 272 VAL A CA 1
ATOM 2059 C C . VAL A 1 272 ? 2.007 -13.668 -5.703 1.00 92.81 272 VAL A C 1
ATOM 2061 O O . VAL A 1 272 ? 2.966 -13.452 -6.445 1.00 92.81 272 VAL A O 1
ATOM 2064 N N . GLN A 1 273 ? 0.812 -13.126 -5.942 1.00 94.31 273 GLN A N 1
ATOM 2065 C CA . GLN A 1 273 ? 0.555 -12.255 -7.085 1.00 94.31 273 GLN A CA 1
ATOM 2066 C C . GLN A 1 273 ? 1.357 -10.950 -7.007 1.00 94.31 273 GLN A C 1
ATOM 2068 O O . GLN A 1 273 ? 1.857 -10.480 -8.029 1.00 94.31 273 GLN A O 1
ATOM 2073 N N . GLU A 1 274 ? 1.474 -10.347 -5.827 1.00 91.62 274 GLU A N 1
ATOM 2074 C CA . GLU A 1 274 ? 2.288 -9.150 -5.608 1.00 91.62 274 GLU A CA 1
ATOM 2075 C C . GLU A 1 274 ? 3.775 -9.440 -5.829 1.00 91.62 274 GLU A C 1
ATOM 2077 O O . GLU A 1 274 ? 4.435 -8.675 -6.534 1.00 91.62 274 GLU A O 1
ATOM 2082 N N . GLY A 1 275 ? 4.271 -10.590 -5.361 1.00 94.12 275 GLY A N 1
ATOM 2083 C CA . GLY A 1 275 ? 5.627 -11.063 -5.646 1.00 94.12 275 GLY A CA 1
ATOM 2084 C C . GLY A 1 275 ? 5.897 -11.212 -7.147 1.00 94.12 275 GLY A C 1
ATOM 2085 O O . GLY A 1 275 ? 6.870 -10.658 -7.657 1.00 94.12 275 GLY A O 1
ATOM 2086 N N . LEU A 1 276 ? 4.993 -11.869 -7.883 1.00 95.44 276 LEU A N 1
ATOM 2087 C CA . LEU A 1 276 ? 5.103 -12.034 -9.340 1.00 95.44 276 LEU A CA 1
ATOM 2088 C C . LEU A 1 276 ? 5.089 -10.689 -10.083 1.00 95.44 276 LEU A C 1
ATOM 2090 O O . LEU A 1 276 ? 5.854 -10.483 -11.029 1.00 95.44 276 LEU A O 1
ATOM 2094 N N . LYS A 1 277 ? 4.223 -9.755 -9.666 1.00 95.62 277 LYS A N 1
ATOM 2095 C CA . LYS A 1 277 ? 4.182 -8.397 -10.230 1.00 95.62 277 LYS A CA 1
ATOM 2096 C C . LYS A 1 277 ? 5.491 -7.661 -9.976 1.00 95.62 277 LYS A C 1
ATOM 2098 O O . LYS A 1 277 ? 6.014 -7.038 -10.899 1.00 95.62 277 LYS A O 1
ATOM 2103 N N . HIS A 1 278 ? 6.004 -7.729 -8.751 1.00 94.75 278 HIS A N 1
ATOM 2104 C CA . HIS A 1 278 ? 7.241 -7.067 -8.365 1.00 94.75 278 HIS A CA 1
ATOM 2105 C C . HIS A 1 278 ? 8.431 -7.597 -9.173 1.00 94.75 278 HIS A C 1
ATOM 2107 O O . HIS A 1 278 ? 9.150 -6.808 -9.783 1.00 94.75 278 HIS A O 1
ATOM 2113 N N . GLU A 1 279 ? 8.589 -8.918 -9.267 1.00 95.50 279 GLU A N 1
ATOM 2114 C CA . GLU A 1 279 ? 9.661 -9.550 -10.043 1.00 95.50 279 GLU A CA 1
ATOM 2115 C C . GLU A 1 279 ? 9.616 -9.136 -11.525 1.00 95.50 279 GLU A C 1
ATOM 2117 O O . GLU A 1 279 ? 10.633 -8.742 -12.107 1.00 95.50 279 GLU A O 1
ATOM 2122 N N . GLU A 1 280 ? 8.428 -9.145 -12.139 1.00 97.44 280 GLU A N 1
ATOM 2123 C CA . GLU A 1 280 ? 8.277 -8.734 -13.535 1.00 97.44 280 GLU A CA 1
ATOM 2124 C C . GLU A 1 280 ? 8.571 -7.244 -13.740 1.00 97.44 280 GLU A C 1
ATOM 2126 O O . GLU A 1 280 ? 9.199 -6.874 -14.738 1.00 97.44 280 GLU A O 1
ATOM 2131 N N . LEU A 1 281 ? 8.145 -6.381 -12.814 1.00 95.38 281 LEU A N 1
ATOM 2132 C CA . LEU A 1 281 ? 8.440 -4.951 -12.869 1.00 95.38 281 LEU A CA 1
ATOM 2133 C C . LEU A 1 281 ? 9.939 -4.692 -12.741 1.00 95.38 281 LEU A C 1
ATOM 2135 O O . LEU A 1 281 ? 10.486 -3.977 -13.577 1.00 95.38 281 LEU A O 1
ATOM 2139 N N . VAL A 1 282 ? 10.626 -5.330 -11.790 1.00 92.94 282 VAL A N 1
ATOM 2140 C CA . VAL A 1 282 ? 12.091 -5.244 -11.652 1.00 92.94 282 VAL A CA 1
ATOM 2141 C C . VAL A 1 282 ? 12.774 -5.653 -12.961 1.00 92.94 282 VAL A C 1
ATOM 2143 O O . VAL A 1 282 ? 13.629 -4.929 -13.481 1.00 92.94 282 VAL A O 1
ATOM 2146 N N . ARG A 1 283 ? 12.339 -6.762 -13.574 1.00 96.81 283 ARG A N 1
ATOM 2147 C CA . ARG A 1 283 ? 12.869 -7.239 -14.862 1.00 96.81 283 ARG A CA 1
ATOM 2148 C C . ARG A 1 283 ? 12.610 -6.259 -16.012 1.00 96.81 283 ARG A C 1
ATOM 2150 O O . ARG A 1 283 ? 13.467 -6.078 -16.883 1.00 96.81 283 ARG A O 1
ATOM 2157 N N . ARG A 1 284 ? 11.424 -5.649 -16.077 1.00 97.56 284 ARG A N 1
ATOM 2158 C CA . ARG A 1 284 ? 11.068 -4.646 -17.100 1.00 97.56 284 ARG A CA 1
ATOM 2159 C C . ARG A 1 284 ? 11.855 -3.356 -16.921 1.00 97.56 284 ARG A C 1
ATOM 2161 O O . ARG A 1 284 ? 12.401 -2.860 -17.905 1.00 97.56 284 ARG A O 1
ATOM 2168 N N . SER A 1 285 ? 11.981 -2.873 -15.692 1.00 95.69 285 SER A N 1
ATOM 2169 C CA . SER A 1 285 ? 12.760 -1.684 -15.351 1.00 95.69 285 SER A CA 1
ATOM 2170 C C . SER A 1 285 ? 14.237 -1.863 -15.698 1.00 95.69 285 SER A C 1
ATOM 2172 O O . SER A 1 285 ? 14.820 -0.987 -16.334 1.00 95.69 285 SER A O 1
ATOM 2174 N N . GLY A 1 286 ? 14.824 -3.034 -15.418 1.00 94.12 286 GLY A N 1
ATOM 2175 C CA . GLY A 1 286 ? 16.197 -3.352 -15.831 1.00 94.12 286 GLY A CA 1
ATOM 2176 C C . GLY A 1 286 ? 16.397 -3.293 -17.353 1.00 94.12 286 GLY A C 1
ATOM 2177 O O . GLY A 1 286 ? 17.351 -2.683 -17.836 1.00 94.12 286 GLY A O 1
ATOM 2178 N N . ARG A 1 287 ? 15.461 -3.850 -18.136 1.00 97.12 287 ARG A N 1
ATOM 2179 C CA . ARG A 1 287 ? 15.497 -3.763 -19.611 1.00 97.12 287 ARG A CA 1
ATOM 2180 C C . ARG A 1 287 ? 15.318 -2.334 -20.119 1.00 97.12 287 ARG A C 1
ATOM 2182 O O . ARG A 1 287 ? 16.034 -1.920 -21.028 1.00 97.12 287 ARG A O 1
ATOM 2189 N N . ALA A 1 288 ? 14.375 -1.588 -19.548 1.00 95.94 288 ALA A N 1
ATOM 2190 C CA . ALA A 1 288 ? 14.141 -0.192 -19.901 1.00 95.94 288 ALA A CA 1
ATOM 2191 C C . ALA A 1 288 ? 15.394 0.664 -19.647 1.00 95.94 288 ALA A C 1
ATOM 2193 O O . ALA A 1 288 ? 15.768 1.460 -20.508 1.00 95.94 288 ALA A O 1
ATOM 2194 N N . SER A 1 289 ? 16.086 0.431 -18.528 1.00 95.44 289 SER A N 1
ATOM 2195 C CA . SER A 1 289 ? 17.369 1.062 -18.200 1.00 95.44 289 SER A CA 1
ATOM 2196 C C . SER A 1 289 ? 18.453 0.768 -19.228 1.00 95.44 289 SER A C 1
ATOM 2198 O O . SER A 1 289 ? 19.081 1.686 -19.748 1.00 95.44 289 SER A O 1
ATOM 2200 N N . ALA A 1 290 ? 18.638 -0.507 -19.584 1.00 95.25 290 ALA A N 1
ATOM 2201 C CA . ALA A 1 290 ? 19.647 -0.909 -20.561 1.00 95.25 290 ALA A CA 1
ATOM 2202 C C . ALA A 1 290 ? 19.424 -0.248 -21.937 1.00 95.25 290 ALA A C 1
ATOM 2204 O O . ALA A 1 290 ? 20.381 0.117 -22.621 1.00 95.25 290 ALA A O 1
ATOM 2205 N N . ILE A 1 291 ? 18.164 -0.030 -22.332 1.00 96.25 291 ILE A N 1
ATOM 2206 C CA . ILE A 1 291 ? 17.821 0.712 -23.557 1.00 96.25 291 ILE A CA 1
ATOM 2207 C C . ILE A 1 291 ? 18.234 2.184 -23.442 1.00 96.25 291 ILE A C 1
ATOM 2209 O O . ILE A 1 291 ? 18.817 2.721 -24.382 1.00 96.25 291 ILE A O 1
ATOM 2213 N N . LEU A 1 292 ? 17.968 2.827 -22.301 1.00 94.56 292 LEU A N 1
ATOM 2214 C CA . LEU A 1 292 ? 18.356 4.223 -22.065 1.00 94.56 292 LEU A CA 1
ATOM 2215 C C . LEU A 1 292 ? 19.877 4.423 -22.036 1.00 94.56 292 LEU A C 1
ATOM 2217 O O . LEU A 1 292 ? 20.347 5.492 -22.403 1.00 94.56 292 LEU A O 1
ATOM 2221 N N . GLN A 1 293 ? 20.646 3.411 -21.630 1.00 94.75 293 GLN A N 1
ATOM 2222 C CA . GLN A 1 293 ? 22.113 3.472 -21.627 1.00 94.75 293 GLN A CA 1
ATOM 2223 C C . GLN A 1 293 ? 22.734 3.314 -23.022 1.00 94.75 293 GLN A C 1
ATOM 2225 O O . GLN A 1 293 ? 23.854 3.760 -23.247 1.00 94.75 293 GLN A O 1
ATOM 2230 N N . THR A 1 294 ? 22.042 2.643 -23.946 1.00 96.44 294 THR A N 1
ATOM 2231 C CA . THR A 1 294 ? 22.597 2.254 -25.258 1.00 96.44 294 THR A CA 1
ATOM 2232 C C . THR A 1 294 ? 22.050 3.066 -26.424 1.00 96.44 294 THR A C 1
ATOM 2234 O O . THR A 1 294 ? 22.623 3.042 -27.509 1.00 96.44 294 THR A O 1
ATOM 2237 N N . THR A 1 295 ? 20.932 3.762 -26.229 1.00 94.69 295 THR A N 1
ATOM 2238 C CA . THR A 1 295 ? 20.258 4.559 -27.258 1.00 94.69 295 THR A CA 1
ATOM 2239 C C . THR A 1 295 ? 20.068 5.978 -26.735 1.00 94.69 295 THR A C 1
ATOM 2241 O O . THR A 1 295 ? 19.787 6.168 -25.556 1.00 94.69 295 THR A O 1
ATOM 2244 N N . GLU A 1 296 ? 20.144 6.983 -27.608 1.00 95.62 296 GLU A N 1
ATOM 2245 C CA . GLU A 1 296 ? 19.957 8.385 -27.221 1.00 95.62 296 GLU A CA 1
ATOM 2246 C C . GLU A 1 296 ? 18.639 8.989 -27.738 1.00 95.62 296 GLU A C 1
ATOM 2248 O O . GLU A 1 296 ? 18.000 8.511 -28.679 1.00 95.62 296 GLU A O 1
ATOM 2253 N N . GLY A 1 297 ? 18.227 10.093 -27.111 1.00 95.44 297 GLY A N 1
ATOM 2254 C CA . GLY A 1 297 ? 17.147 10.947 -27.599 1.00 95.44 297 GLY A CA 1
ATOM 2255 C C . GLY A 1 297 ? 15.738 10.346 -27.503 1.00 95.44 297 GLY A C 1
ATOM 2256 O O . GLY A 1 297 ? 15.411 9.549 -26.625 1.00 95.44 297 GLY A O 1
ATOM 2257 N N . ARG A 1 298 ? 14.851 10.798 -28.400 1.00 94.94 298 ARG A N 1
ATOM 2258 C CA . ARG A 1 298 ? 13.416 10.458 -28.377 1.00 94.94 298 ARG A CA 1
ATOM 2259 C C . ARG A 1 298 ? 13.159 8.973 -28.633 1.00 94.94 298 ARG A C 1
ATOM 2261 O O . ARG A 1 298 ? 12.205 8.419 -28.088 1.00 94.94 298 ARG A O 1
ATOM 2268 N N . GLU A 1 299 ? 13.988 8.346 -29.462 1.00 94.56 299 GLU A N 1
ATOM 2269 C CA . GLU A 1 299 ? 13.860 6.928 -29.787 1.00 94.56 299 GLU A CA 1
ATOM 2270 C C . GLU A 1 299 ? 14.147 6.053 -28.563 1.00 94.56 299 GLU A C 1
ATOM 2272 O O . GLU A 1 299 ? 13.346 5.170 -28.251 1.00 94.56 299 GLU A O 1
ATOM 2277 N N . ALA A 1 300 ? 15.214 6.355 -27.815 1.00 95.12 300 ALA A N 1
ATOM 2278 C CA . ALA A 1 300 ? 15.555 5.662 -26.575 1.00 95.12 300 ALA A CA 1
ATOM 2279 C C . ALA A 1 300 ? 14.392 5.664 -25.581 1.00 95.12 300 ALA A C 1
ATOM 2281 O O . ALA A 1 300 ? 14.017 4.621 -25.051 1.00 95.12 300 ALA A O 1
ATOM 2282 N N . PHE A 1 301 ? 13.766 6.829 -25.396 1.00 94.56 301 PHE A N 1
ATOM 2283 C CA . PHE A 1 301 ? 12.638 6.994 -24.484 1.00 94.56 301 PHE A CA 1
ATOM 2284 C C . PHE A 1 301 ? 11.378 6.250 -24.954 1.00 94.56 301 PHE A C 1
ATOM 2286 O O . PHE A 1 301 ? 10.669 5.628 -24.162 1.00 94.56 301 PHE A O 1
ATOM 2293 N N . ALA A 1 302 ? 11.085 6.275 -26.257 1.00 97.19 302 ALA A N 1
ATOM 2294 C CA . ALA A 1 302 ? 9.961 5.522 -26.809 1.00 97.19 302 ALA A CA 1
ATOM 2295 C C . ALA A 1 302 ? 10.161 4.007 -26.629 1.00 97.19 302 ALA A C 1
ATOM 2297 O O . ALA A 1 302 ? 9.227 3.299 -26.236 1.00 97.19 302 ALA A O 1
ATOM 2298 N N . ARG A 1 303 ? 11.385 3.518 -26.865 1.00 96.81 303 ARG A N 1
ATOM 2299 C CA . ARG A 1 303 ? 11.753 2.106 -26.709 1.00 96.81 303 ARG A CA 1
ATOM 2300 C C . ARG A 1 303 ? 11.773 1.675 -25.243 1.00 96.81 303 ARG A C 1
ATOM 2302 O O . ARG A 1 303 ? 11.205 0.629 -24.934 1.00 96.81 303 ARG A O 1
ATOM 2309 N N . SER A 1 304 ? 12.325 2.474 -24.332 1.00 95.50 304 SER A N 1
ATOM 2310 C CA . SER A 1 304 ? 12.330 2.162 -22.896 1.00 95.50 304 SER A CA 1
ATOM 2311 C C . SER A 1 304 ? 10.908 2.103 -22.334 1.00 95.50 304 SER A C 1
ATOM 2313 O O . SER A 1 304 ? 10.548 1.127 -21.680 1.00 95.50 304 SER A O 1
ATOM 2315 N N . LYS A 1 305 ? 10.039 3.056 -22.702 1.00 96.88 305 LYS A N 1
ATOM 2316 C CA . LYS A 1 305 ? 8.613 3.024 -22.340 1.00 96.88 305 LYS A CA 1
ATOM 2317 C C . LYS A 1 305 ? 7.910 1.788 -22.894 1.00 96.88 305 LYS A C 1
ATOM 2319 O O . LYS A 1 305 ? 7.059 1.215 -22.219 1.00 96.88 305 LYS A O 1
ATOM 2324 N N . SER A 1 306 ? 8.246 1.367 -24.114 1.00 97.31 306 SER A N 1
ATOM 2325 C CA . SER A 1 306 ? 7.674 0.148 -24.695 1.00 97.31 306 SER A CA 1
ATOM 2326 C C . SER A 1 306 ? 8.075 -1.116 -23.925 1.00 97.31 306 SER A C 1
ATOM 2328 O O . SER A 1 306 ? 7.253 -2.019 -23.808 1.00 97.31 306 SER A O 1
ATOM 2330 N N . ALA A 1 307 ? 9.270 -1.149 -23.321 1.00 96.62 307 ALA A N 1
ATOM 2331 C CA . ALA A 1 307 ? 9.748 -2.280 -22.522 1.00 96.62 307 ALA A CA 1
ATOM 2332 C C . ALA A 1 307 ? 8.991 -2.463 -21.193 1.00 96.62 307 ALA A C 1
ATOM 2334 O O . ALA A 1 307 ? 9.004 -3.557 -20.630 1.00 96.62 307 ALA A O 1
ATOM 2335 N N . LEU A 1 308 ? 8.312 -1.417 -20.712 1.00 95.81 308 LEU A N 1
ATOM 2336 C CA . LEU A 1 308 ? 7.463 -1.471 -19.518 1.00 95.81 308 LEU A CA 1
ATOM 2337 C C . LEU A 1 308 ? 6.035 -1.966 -19.819 1.00 95.81 308 LEU A C 1
ATOM 2339 O O . LEU A 1 308 ? 5.307 -2.349 -18.903 1.00 95.81 308 LEU A O 1
ATOM 2343 N N . ARG A 1 309 ? 5.618 -1.975 -21.092 1.00 96.94 309 ARG A N 1
ATOM 2344 C CA . ARG A 1 309 ? 4.261 -2.374 -21.499 1.00 96.94 309 ARG A CA 1
ATOM 2345 C C . ARG A 1 309 ? 4.050 -3.887 -21.424 1.00 96.94 309 ARG A C 1
ATOM 2347 O O . ARG A 1 309 ? 4.995 -4.668 -21.450 1.00 96.94 309 ARG A O 1
ATOM 2354 N N . GLY A 1 310 ? 2.777 -4.275 -21.404 1.00 97.06 310 GLY A N 1
ATOM 2355 C CA . GLY A 1 310 ? 2.314 -5.661 -21.359 1.00 97.06 310 GLY A CA 1
ATOM 2356 C C . GLY A 1 310 ? 1.565 -5.953 -20.066 1.00 97.06 310 GLY A C 1
ATOM 2357 O O . GLY A 1 310 ? 1.748 -5.254 -19.068 1.00 97.06 310 GLY A O 1
ATOM 2358 N N . GLU A 1 311 ? 0.732 -6.984 -20.072 1.00 96.69 311 GLU A N 1
ATOM 2359 C CA . GLU A 1 311 ? 0.047 -7.422 -18.857 1.00 96.69 311 GLU A CA 1
ATOM 2360 C C . GLU A 1 311 ? 1.064 -7.921 -17.826 1.00 96.69 311 GLU A C 1
ATOM 2362 O O . GLU A 1 311 ? 2.100 -8.492 -18.181 1.00 96.69 311 GLU A O 1
ATOM 2367 N N . LEU A 1 312 ? 0.809 -7.638 -16.550 1.00 96.62 312 LEU A N 1
ATOM 2368 C CA . LEU A 1 312 ? 1.600 -8.200 -15.461 1.00 96.62 312 LEU A CA 1
ATOM 2369 C C . LEU A 1 312 ? 1.158 -9.646 -15.212 1.00 96.62 312 LEU A C 1
ATOM 2371 O O . LEU A 1 312 ? -0.031 -9.939 -15.379 1.00 96.62 312 LEU A O 1
ATOM 2375 N N . PRO A 1 313 ? 2.076 -10.535 -14.794 1.00 95.81 313 PRO A N 1
ATOM 2376 C CA . PRO A 1 313 ? 1.715 -11.891 -14.420 1.00 95.81 313 PRO A CA 1
ATOM 2377 C C . PRO A 1 313 ? 0.649 -11.859 -13.323 1.00 95.81 313 PRO A C 1
ATOM 2379 O O . PRO A 1 313 ? 0.678 -11.037 -12.401 1.00 95.81 313 PRO A O 1
ATOM 2382 N N . LYS A 1 314 ? -0.321 -12.753 -13.458 1.00 96.12 314 LYS A N 1
ATOM 2383 C CA . LYS A 1 314 ? -1.378 -12.976 -12.479 1.00 96.12 314 LYS A CA 1
ATOM 2384 C C . LYS A 1 314 ? -1.187 -14.389 -11.952 1.00 96.12 314 LYS A C 1
ATOM 2386 O O . LYS A 1 314 ? -0.893 -15.288 -12.733 1.00 96.12 314 LYS A O 1
ATOM 2391 N N . ALA A 1 315 ? -1.307 -14.558 -10.641 1.00 94.44 315 ALA A N 1
ATOM 2392 C CA . ALA A 1 315 ? -1.395 -15.892 -10.074 1.00 94.44 315 ALA A CA 1
ATOM 2393 C C . ALA A 1 315 ? -2.706 -16.535 -10.544 1.00 94.44 315 ALA A C 1
ATOM 2395 O O . ALA A 1 315 ? -3.714 -15.836 -10.698 1.00 94.44 315 ALA A O 1
ATOM 2396 N N . ASP A 1 316 ? -2.686 -17.846 -10.765 1.00 92.88 316 ASP A N 1
ATOM 2397 C CA . ASP A 1 316 ? -3.906 -18.590 -11.048 1.00 92.88 316 ASP A CA 1
ATOM 2398 C C . ASP A 1 316 ? -4.798 -18.541 -9.808 1.00 92.88 316 ASP A C 1
ATOM 2400 O O . ASP A 1 316 ? -4.477 -19.095 -8.755 1.00 92.88 316 ASP A O 1
ATOM 2404 N N . PHE A 1 317 ? -5.910 -17.823 -9.929 1.00 91.19 317 PHE A N 1
ATOM 2405 C CA . PHE A 1 317 ? -6.887 -17.664 -8.868 1.00 91.19 317 PHE A CA 1
ATOM 2406 C C . PHE A 1 317 ? -8.191 -18.323 -9.296 1.00 91.19 317 PHE A C 1
ATOM 2408 O O . PHE A 1 317 ? -8.817 -17.900 -10.268 1.00 91.19 317 PHE A O 1
ATOM 2415 N N . ALA A 1 318 ? -8.597 -19.362 -8.569 1.00 90.19 318 ALA A N 1
ATOM 2416 C CA . ALA A 1 318 ? -9.921 -19.939 -8.721 1.00 90.19 318 ALA A CA 1
ATOM 2417 C C . ALA A 1 318 ? -10.911 -19.088 -7.908 1.00 90.19 318 ALA A C 1
ATOM 2419 O O . ALA A 1 318 ? -10.808 -19.083 -6.677 1.00 90.19 318 ALA A O 1
ATOM 2420 N N . PRO A 1 319 ? -11.847 -18.363 -8.548 1.00 91.31 319 PRO A N 1
ATOM 2421 C CA . PRO A 1 319 ? -12.807 -17.549 -7.818 1.00 91.31 319 PRO A CA 1
ATOM 2422 C C . PRO A 1 319 ? -13.632 -18.410 -6.845 1.00 91.31 319 PRO A C 1
ATOM 2424 O O . PRO A 1 319 ? -13.975 -19.549 -7.187 1.00 91.31 319 PRO A O 1
ATOM 2427 N N . PRO A 1 320 ? -13.978 -17.889 -5.649 1.00 92.62 320 PRO A N 1
ATOM 2428 C CA . PRO A 1 320 ? -14.726 -18.635 -4.633 1.00 92.62 320 PRO A CA 1
ATOM 2429 C C . PRO A 1 320 ? -16.052 -19.200 -5.147 1.00 92.62 320 PRO A C 1
ATOM 2431 O O . PRO A 1 320 ? -16.481 -20.263 -4.713 1.00 92.62 320 PRO A O 1
ATOM 2434 N N . GLU A 1 321 ? -16.667 -18.524 -6.118 1.00 92.38 321 GLU A N 1
ATOM 2435 C CA . GLU A 1 321 ? -17.933 -18.908 -6.749 1.00 92.38 321 GLU A CA 1
ATOM 2436 C C . GLU A 1 321 ? -17.887 -20.320 -7.344 1.00 92.38 321 GLU A C 1
ATOM 2438 O O . GLU A 1 321 ? -18.862 -21.053 -7.241 1.00 92.38 321 GLU A O 1
ATOM 2443 N N . LEU A 1 322 ? -16.741 -20.753 -7.888 1.00 94.56 322 LEU A N 1
ATOM 2444 C CA . LEU A 1 322 ? -16.584 -22.105 -8.444 1.00 94.56 322 LEU A CA 1
ATOM 2445 C C . LEU A 1 322 ? -16.615 -23.206 -7.374 1.00 94.56 322 LEU A C 1
ATOM 2447 O O . LEU A 1 322 ? -16.751 -24.383 -7.702 1.00 94.56 322 LEU A O 1
ATOM 2451 N N . GLN A 1 323 ? -16.461 -22.836 -6.101 1.00 94.75 323 GLN A N 1
ATOM 2452 C CA . GLN A 1 323 ? -16.483 -23.738 -4.948 1.00 94.75 323 GLN A CA 1
ATOM 2453 C C . GLN A 1 323 ? -17.805 -23.653 -4.165 1.00 94.75 323 GLN A C 1
ATOM 2455 O O . GLN A 1 323 ? -17.979 -24.321 -3.138 1.00 94.75 323 GLN A O 1
ATOM 2460 N N . MET A 1 324 ? -18.747 -22.840 -4.646 1.00 95.38 324 MET A N 1
ATOM 2461 C CA . MET A 1 324 ? -20.069 -22.658 -4.063 1.00 95.38 324 MET A CA 1
ATOM 2462 C C . MET A 1 324 ? -21.138 -23.171 -5.028 1.00 95.38 324 MET A C 1
ATOM 2464 O O . MET A 1 324 ? -20.985 -23.142 -6.244 1.00 95.38 324 MET A O 1
ATOM 2468 N N . THR A 1 325 ? -22.230 -23.686 -4.482 1.00 95.19 325 THR A N 1
ATOM 2469 C CA . THR A 1 325 ? -23.393 -24.093 -5.278 1.00 95.19 325 THR A CA 1
ATOM 2470 C C . THR A 1 325 ? -24.229 -22.872 -5.662 1.00 95.19 325 THR A C 1
ATOM 2472 O O . THR A 1 325 ? -24.256 -21.876 -4.938 1.00 95.19 325 THR A O 1
ATOM 2475 N N . ASP A 1 326 ? -25.004 -22.963 -6.745 1.00 94.00 326 ASP A N 1
ATOM 2476 C CA . ASP A 1 326 ? -25.898 -21.872 -7.170 1.00 94.00 326 ASP A CA 1
ATOM 2477 C C . ASP A 1 326 ? -26.893 -21.448 -6.075 1.00 94.00 326 ASP A C 1
ATOM 2479 O O . ASP A 1 326 ? -27.251 -20.273 -5.970 1.00 94.00 326 ASP A O 1
ATOM 2483 N N . LEU A 1 327 ? -27.336 -22.394 -5.237 1.00 91.81 327 LEU A N 1
ATOM 2484 C CA . LEU A 1 327 ? -28.233 -22.117 -4.112 1.00 91.81 327 LEU A CA 1
ATOM 2485 C C . LEU A 1 327 ? -27.543 -21.297 -3.016 1.00 91.81 327 LEU A C 1
ATOM 2487 O O . LEU A 1 327 ? -28.148 -20.360 -2.498 1.00 91.81 327 LEU A O 1
ATOM 2491 N N . GLU A 1 328 ? -26.289 -21.616 -2.693 1.00 94.00 328 GLU A N 1
ATOM 2492 C CA . GLU A 1 328 ? -25.472 -20.855 -1.740 1.00 94.00 328 GLU A CA 1
ATOM 2493 C C . GLU A 1 328 ? -25.234 -19.429 -2.252 1.00 94.00 328 GLU A C 1
ATOM 2495 O O . GLU A 1 328 ? -25.481 -18.461 -1.532 1.00 94.00 328 GLU A O 1
ATOM 2500 N N . ILE A 1 329 ? -24.839 -19.291 -3.523 1.00 94.56 329 ILE A N 1
ATOM 2501 C CA . ILE A 1 329 ? -24.603 -17.991 -4.164 1.00 94.56 329 ILE A CA 1
ATOM 2502 C C . ILE A 1 329 ? -25.887 -17.156 -4.146 1.00 94.56 329 ILE A C 1
ATOM 2504 O O . ILE A 1 329 ? -25.899 -16.032 -3.642 1.00 94.56 329 ILE A O 1
ATOM 2508 N N . LYS A 1 330 ? -27.005 -17.711 -4.628 1.00 93.62 330 LYS A N 1
ATOM 2509 C CA . LYS A 1 330 ? -28.308 -17.028 -4.613 1.00 93.62 330 LYS A CA 1
ATOM 2510 C C . LYS A 1 330 ? -28.729 -16.643 -3.194 1.00 93.62 330 LYS A C 1
ATOM 2512 O O . LYS A 1 330 ? -29.306 -15.574 -2.997 1.00 93.62 330 LYS A O 1
ATOM 2517 N N . GLY A 1 331 ? -28.423 -17.493 -2.216 1.00 91.88 331 GLY A N 1
ATOM 2518 C CA . GLY A 1 331 ? -28.635 -17.226 -0.801 1.00 91.88 331 GLY A CA 1
ATOM 2519 C C . GLY A 1 331 ? -27.910 -15.971 -0.318 1.00 91.88 331 GLY A C 1
ATOM 2520 O O . GLY A 1 331 ? -28.547 -15.086 0.255 1.00 91.88 331 GLY A O 1
ATOM 2521 N N . LEU A 1 332 ? -26.616 -15.846 -0.620 1.00 93.06 332 LEU A N 1
ATOM 2522 C CA . LEU A 1 332 ? -25.813 -14.667 -0.274 1.00 93.06 332 LEU A CA 1
ATOM 2523 C C . LEU A 1 332 ? -26.368 -13.383 -0.906 1.00 93.06 332 LEU A C 1
ATOM 2525 O O . LEU A 1 332 ? -26.520 -12.368 -0.225 1.00 93.06 332 LEU A O 1
ATOM 2529 N N . PHE A 1 333 ? -26.737 -13.426 -2.188 1.00 93.69 333 PHE A N 1
ATOM 2530 C CA . PHE A 1 333 ? -27.324 -12.264 -2.865 1.00 93.69 333 PHE A CA 1
ATOM 2531 C C . PHE A 1 333 ? -28.671 -11.855 -2.265 1.00 93.69 333 PHE A C 1
ATOM 2533 O O . PHE A 1 333 ? -28.924 -10.661 -2.087 1.00 93.69 333 PHE A O 1
ATOM 2540 N N . ASN A 1 334 ? -29.525 -12.818 -1.911 1.00 92.75 334 ASN A N 1
ATOM 2541 C CA . ASN A 1 334 ? -30.780 -12.528 -1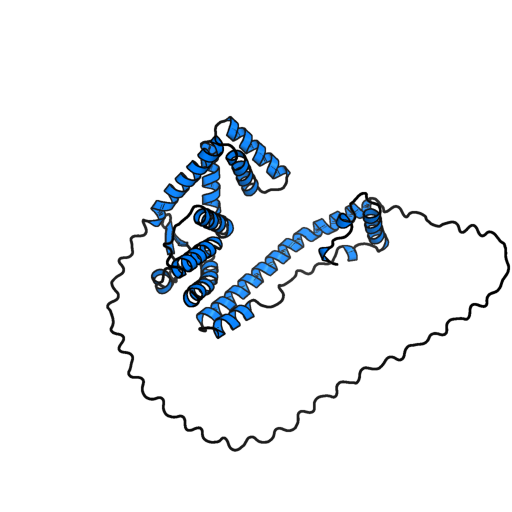.218 1.00 92.75 334 ASN A CA 1
ATOM 2542 C C . ASN A 1 334 ? -30.522 -11.900 0.158 1.00 92.75 334 ASN A C 1
ATOM 2544 O O . ASN A 1 334 ? -31.171 -10.920 0.507 1.00 92.75 334 ASN A O 1
ATOM 2548 N N . GLN A 1 335 ? -29.520 -12.382 0.897 1.00 92.50 335 GLN A N 1
ATOM 2549 C CA . GLN A 1 335 ? -29.137 -11.799 2.183 1.00 92.50 335 GLN A CA 1
ATOM 2550 C C . GLN A 1 335 ? -28.685 -10.336 2.042 1.00 92.50 335 GLN A C 1
ATOM 2552 O O . GLN A 1 335 ? -29.106 -9.487 2.828 1.00 92.50 335 GLN A O 1
ATOM 2557 N N . ILE A 1 336 ? -27.891 -10.001 1.018 1.00 92.50 336 ILE A N 1
ATOM 2558 C CA . ILE A 1 336 ? -27.503 -8.608 0.728 1.00 92.50 336 ILE A CA 1
ATOM 2559 C C . ILE A 1 336 ? -28.729 -7.780 0.332 1.00 92.50 336 ILE A C 1
ATOM 2561 O O . ILE A 1 336 ? -28.922 -6.675 0.847 1.00 92.50 336 ILE A O 1
ATOM 2565 N N . LYS A 1 337 ? -29.581 -8.308 -0.552 1.00 93.81 337 LYS A N 1
ATOM 2566 C CA . LYS A 1 337 ? -30.809 -7.648 -1.014 1.00 93.81 337 LYS A CA 1
ATOM 2567 C C . LYS A 1 337 ? -31.736 -7.296 0.150 1.00 93.81 337 LYS A C 1
ATOM 2569 O O . LYS A 1 337 ? -32.216 -6.161 0.201 1.00 93.81 337 LYS A O 1
ATOM 2574 N N . ASP A 1 338 ? -31.934 -8.223 1.080 1.00 94.44 338 ASP A N 1
ATOM 2575 C CA . ASP A 1 338 ? -32.868 -8.089 2.202 1.00 94.44 338 ASP A CA 1
ATOM 2576 C C . ASP A 1 338 ? -32.238 -7.398 3.430 1.00 94.44 338 ASP A C 1
ATOM 2578 O O . ASP A 1 338 ? -32.940 -7.052 4.379 1.00 94.44 338 ASP A O 1
ATOM 2582 N N . SER A 1 339 ? -30.925 -7.136 3.413 1.00 95.00 339 SER A N 1
ATOM 2583 C CA . SER A 1 339 ? -30.232 -6.394 4.474 1.00 95.00 339 SER A CA 1
ATOM 2584 C C . SER A 1 339 ? -30.688 -4.928 4.585 1.00 95.00 339 SER A C 1
ATOM 2586 O O . SER A 1 339 ? -31.197 -4.330 3.634 1.00 95.00 339 SER A O 1
ATOM 2588 N N . ASN A 1 340 ? -30.417 -4.293 5.728 1.00 96.75 340 ASN A N 1
ATOM 2589 C CA . ASN A 1 340 ? -30.663 -2.859 5.954 1.00 96.75 340 ASN A CA 1
ATOM 2590 C C . ASN A 1 340 ? -29.579 -1.931 5.362 1.00 96.75 340 ASN A C 1
ATOM 2592 O O . ASN A 1 340 ? -29.525 -0.752 5.709 1.00 96.75 340 ASN A O 1
ATOM 2596 N N . LEU A 1 341 ? -28.707 -2.438 4.484 1.00 94.25 341 LEU A N 1
ATOM 2597 C CA . LEU A 1 341 ? -27.698 -1.620 3.807 1.00 94.25 341 LEU A CA 1
ATOM 2598 C C . LEU A 1 341 ? -28.353 -0.566 2.897 1.00 94.25 341 LEU A C 1
ATOM 2600 O O . LEU A 1 341 ? -29.414 -0.793 2.306 1.00 94.25 341 LEU A O 1
ATOM 2604 N N . GLN A 1 342 ? -27.709 0.592 2.755 1.00 94.75 342 GLN A N 1
ATOM 2605 C CA . GLN A 1 342 ? -28.157 1.621 1.817 1.00 94.75 342 GLN A CA 1
ATOM 2606 C C . GLN A 1 342 ? -28.011 1.137 0.369 1.00 94.75 342 GLN A C 1
ATOM 2608 O O . GLN A 1 342 ? -27.199 0.266 0.066 1.00 94.75 342 GLN A O 1
ATOM 2613 N N . PHE A 1 343 ? -28.772 1.729 -0.553 1.00 92.88 343 PHE A N 1
ATOM 2614 C CA . PHE A 1 343 ? -28.775 1.318 -1.962 1.00 92.88 343 PHE A CA 1
ATOM 2615 C C . PHE A 1 343 ? -27.363 1.270 -2.578 1.00 92.88 343 PHE A C 1
ATOM 2617 O O . PHE A 1 343 ? -26.972 0.251 -3.140 1.00 92.88 343 PHE A O 1
ATOM 2624 N N . PHE A 1 344 ? -26.562 2.319 -2.373 1.00 90.12 344 PHE A N 1
ATOM 2625 C CA . PHE A 1 344 ? -25.178 2.399 -2.865 1.00 90.12 344 PHE A CA 1
ATOM 2626 C C . PHE A 1 344 ? -24.167 1.556 -2.072 1.00 90.12 344 PHE A C 1
ATOM 2628 O O . PHE A 1 344 ? -23.014 1.456 -2.465 1.00 90.12 344 PHE A O 1
ATOM 2635 N N . GLN A 1 345 ? -24.580 0.946 -0.960 1.00 87.81 345 GLN A N 1
ATOM 2636 C CA . GLN A 1 345 ? -23.776 -0.054 -0.249 1.00 87.81 345 GLN A CA 1
ATOM 2637 C C . GLN A 1 345 ? -24.075 -1.474 -0.749 1.00 87.81 345 GLN A C 1
ATOM 2639 O O . GLN A 1 345 ? -23.222 -2.347 -0.644 1.00 87.81 345 GLN A O 1
ATOM 2644 N N . LYS A 1 346 ? -25.280 -1.712 -1.291 1.00 91.94 346 LYS A N 1
ATOM 2645 C CA . LYS A 1 346 ? -25.676 -2.998 -1.894 1.00 91.94 346 LYS A CA 1
ATOM 2646 C C . LYS A 1 346 ? -25.143 -3.174 -3.314 1.00 91.94 346 LYS A C 1
ATOM 2648 O O . LYS A 1 346 ? -24.932 -4.302 -3.743 1.00 91.94 346 LYS A O 1
ATOM 2653 N N . LEU A 1 347 ? -24.975 -2.074 -4.045 1.00 90.19 347 LEU A N 1
ATOM 2654 C CA . LEU A 1 347 ? -24.513 -2.066 -5.430 1.00 90.19 347 LEU A CA 1
ATOM 2655 C C . LEU A 1 347 ? -23.241 -1.231 -5.530 1.00 90.19 347 LEU A C 1
ATOM 2657 O O . LEU A 1 347 ? -23.271 -0.025 -5.284 1.00 90.19 347 LEU A O 1
ATOM 2661 N N . ASN A 1 348 ? -22.136 -1.872 -5.907 1.00 82.56 348 ASN A N 1
ATOM 2662 C CA . ASN A 1 348 ? -20.893 -1.173 -6.195 1.00 82.56 348 ASN A CA 1
ATOM 2663 C C . ASN A 1 348 ? -21.024 -0.447 -7.541 1.00 82.56 348 ASN A C 1
ATOM 2665 O O . ASN A 1 348 ? -21.177 -1.077 -8.583 1.00 82.56 348 ASN A O 1
ATOM 2669 N N . THR A 1 349 ? -20.963 0.883 -7.528 1.00 79.81 349 THR A N 1
ATOM 2670 C CA . THR A 1 349 ? -21.066 1.698 -8.747 1.00 79.81 349 THR A CA 1
ATOM 2671 C C . THR A 1 349 ? -19.784 1.714 -9.576 1.00 79.81 349 THR A C 1
ATOM 2673 O O . THR A 1 349 ? -19.787 2.298 -10.647 1.00 79.81 349 THR A O 1
ATOM 2676 N N . ALA A 1 350 ? -18.684 1.115 -9.110 1.00 71.19 350 ALA A N 1
ATOM 2677 C CA . ALA A 1 350 ? -17.436 1.057 -9.875 1.00 71.19 350 ALA A CA 1
ATOM 2678 C C . ALA A 1 350 ? -17.534 0.178 -11.138 1.00 71.19 350 ALA A C 1
ATOM 2680 O O . ALA A 1 350 ? -16.680 0.283 -12.015 1.00 71.19 350 ALA A O 1
ATOM 2681 N N . GLU A 1 351 ? -18.554 -0.682 -11.220 1.00 61.75 351 GLU A N 1
ATOM 2682 C CA . GLU A 1 351 ? -18.779 -1.609 -12.337 1.00 61.75 351 GLU A CA 1
ATOM 2683 C C . GLU A 1 351 ? -19.909 -1.177 -13.292 1.00 61.75 351 GLU A C 1
ATOM 2685 O O . GLU A 1 351 ? -20.103 -1.822 -14.322 1.00 61.75 351 GLU A O 1
ATOM 2690 N N . ALA A 1 352 ? -20.652 -0.110 -12.963 1.00 65.38 352 ALA A N 1
ATOM 2691 C CA . ALA A 1 352 ? -21.750 0.443 -13.767 1.00 65.38 352 ALA A CA 1
ATOM 2692 C C . ALA A 1 352 ? -21.286 1.666 -14.566 1.00 65.38 352 ALA A C 1
ATOM 2694 O O . ALA A 1 352 ? -21.706 1.789 -15.741 1.00 65.38 352 ALA A O 1
#

pLDDT: mean 71.17, std 21.79, range [33.62, 98.44]